Protein AF-0000000076454143 (afdb_homodimer)

Foldseek 3Di:
DVVLVVLVVLCCCLQPVVLVVVQVVQVPDPDHDPVVNVLSVLSVVVVVVCVVCVVVVCVVCVVPDCPSVVSSVLSCCRPVVVNVNSVVCSCVPVVVVCVVCVVVVVVVVVVCVVVVVVVVVVVVVVCVVVVVVVVVVVVVVVVVVVVVVVPPPPPPD/DVVLVVLVVLCCCLQPVVLVVVQVVQVPDPDHDPVVNVLSVLSVVVVVVCVVCVVVVCVVCVVPDCPSVVSSVLSCCRPVVVNVSSVVCCCVPVVVVCVVCVVVVVVVVVVCVVVVVVVVVVVVVVCVVVVVVVVVVVVVVVVVVVVVVVPPPPPPD

Organism: Glycine soja (NCBI:txid3848)

InterPro domains:
  IPR004345 TB2/DP1/HVA22 [PF03134] (19-97)
  IPR004345 TB2/DP1/HVA22 [PTHR12300] (11-141)

pLDDT: mean 75.57, std 12.72, range [29.16, 94.56]

Radius of gyration: 24.48 Å; Cα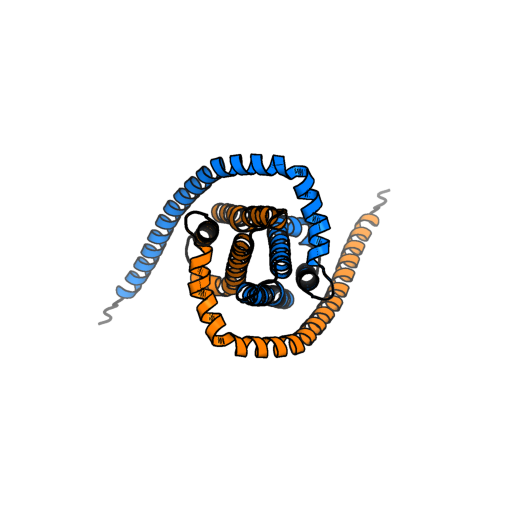 contacts (8 Å, |Δi|>4): 196; chains: 2; bounding box: 74×75×68 Å

Secondary structure (DSSP, 8-state):
-HHHHHHHHHHIIIIIIHHHHHHHHHHH-SS--HHHHHHHHHHHHHHHHHHHHHHHHHHHHTTSTTHHHHHHHHHHHHH-TTTTHHHHHIIIIIHHHHHHHHHHHHHHHHHHHHHHHHHHHHHHHHHHHHHHHHHHHHHHHHHHHHHHHHH------/-HHHHHHHHHHIIIIIIHHHHHHHHHHH-SS--HHHHHHHHHHHHHHHHHHHHHHHHHHHHTTSTTHHHHHHHHHHHHH-TTTTHHHHHIIIIIHHHHHHHHHHHHHHHHHHHHHHHHHHHHHHHHHHHHHHHHHHHHHHHHHHHHHHHHH------

Structure (mmCIF, N/CA/C/O backbone):
data_AF-0000000076454143-model_v1
#
loop_
_entity.id
_entity.type
_entity.pdbx_description
1 polymer 'HVA22-like protein'
#
loop_
_atom_site.group_PDB
_atom_site.id
_atom_site.type_symbol
_atom_site.label_atom_id
_atom_site.label_alt_id
_atom_site.label_comp_id
_atom_site.label_asym_id
_atom_site.label_entity_id
_atom_site.label_seq_id
_atom_site.pdbx_PDB_ins_code
_atom_site.Cartn_x
_atom_site.Cartn_y
_atom_site.Cartn_z
_atom_site.occupancy
_atom_site.B_iso_or_equiv
_atom_site.auth_seq_id
_atom_site.auth_comp_id
_atom_site.auth_asym_id
_atom_site.auth_atom_id
_atom_site.pdbx_PDB_model_num
ATOM 1 N N . MET A 1 1 ? 9.172 22.016 1.113 1 63.59 1 MET A N 1
ATOM 2 C CA . MET A 1 1 ? 7.793 21.906 0.655 1 63.59 1 MET A CA 1
ATOM 3 C C . MET A 1 1 ? 7.73 21.266 -0.729 1 63.59 1 MET A C 1
ATOM 5 O O . MET A 1 1 ? 7.195 20.172 -0.889 1 63.59 1 MET A O 1
ATOM 9 N N . LEU A 1 2 ? 8.492 22.016 -1.624 1 62.44 2 LEU A N 1
ATOM 10 C CA . LEU A 1 2 ? 8.469 21.531 -2.996 1 62.44 2 LEU A CA 1
ATOM 11 C C . LEU A 1 2 ? 9.117 20.141 -3.086 1 62.44 2 LEU A C 1
ATOM 13 O O . LEU A 1 2 ? 8.641 19.281 -3.826 1 62.44 2 LEU A O 1
ATOM 17 N N . GLY A 1 3 ? 10.102 20.062 -2.258 1 70.25 3 GLY A N 1
ATOM 18 C CA . GLY A 1 3 ? 10.812 18.797 -2.246 1 70.25 3 GLY A CA 1
ATOM 19 C C . GLY A 1 3 ? 9.969 17.641 -1.729 1 70.25 3 GLY A C 1
ATOM 20 O O . GLY A 1 3 ? 9.992 16.547 -2.295 1 70.25 3 GLY A O 1
ATOM 21 N N . ASP A 1 4 ? 9.211 18.047 -0.791 1 74.25 4 ASP A N 1
ATOM 22 C CA . ASP A 1 4 ? 8.344 17.031 -0.206 1 74.25 4 ASP A CA 1
ATOM 23 C C . ASP A 1 4 ? 7.242 16.625 -1.181 1 74.25 4 ASP A C 1
ATOM 25 O O . ASP A 1 4 ? 6.883 15.445 -1.261 1 74.25 4 ASP A O 1
ATOM 29 N N . PHE A 1 5 ? 6.797 17.625 -1.845 1 78.75 5 PHE A N 1
ATOM 30 C CA . PHE A 1 5 ? 5.742 17.391 -2.82 1 78.75 5 PHE A CA 1
ATOM 31 C C . PHE A 1 5 ? 6.242 16.5 -3.955 1 78.75 5 PHE A C 1
ATOM 33 O O . PHE A 1 5 ? 5.574 15.539 -4.34 1 78.75 5 PHE A O 1
ATOM 40 N N . ILE A 1 6 ? 7.371 16.828 -4.395 1 79.31 6 ILE A N 1
ATOM 41 C CA . ILE A 1 6 ? 7.953 16.047 -5.484 1 79.31 6 ILE A CA 1
ATOM 42 C C . ILE A 1 6 ? 8.227 14.625 -5.008 1 79.31 6 ILE A C 1
ATOM 44 O O . ILE A 1 6 ? 7.977 13.664 -5.738 1 79.31 6 ILE A O 1
ATOM 48 N N . ASN A 1 7 ? 8.703 14.508 -3.857 1 80.19 7 ASN A N 1
ATOM 49 C CA . ASN A 1 7 ? 8.984 13.195 -3.287 1 80.19 7 ASN A CA 1
ATOM 50 C C . ASN A 1 7 ? 7.715 12.344 -3.182 1 80.19 7 ASN A C 1
ATOM 52 O O . ASN A 1 7 ? 7.727 11.164 -3.52 1 80.19 7 ASN A O 1
ATOM 56 N N . ARG A 1 8 ? 6.711 12.969 -2.826 1 83.56 8 ARG A N 1
ATOM 57 C CA . ARG A 1 8 ? 5.434 12.273 -2.688 1 83.56 8 ARG A CA 1
ATOM 58 C C . ARG A 1 8 ? 4.938 11.766 -4.035 1 83.56 8 ARG A C 1
ATOM 60 O O . ARG A 1 8 ? 4.488 10.625 -4.148 1 83.56 8 ARG A O 1
ATOM 67 N N . ILE A 1 9 ? 5.074 12.547 -4.977 1 83.62 9 ILE A N 1
ATOM 68 C CA . ILE A 1 9 ? 4.625 12.18 -6.312 1 83.62 9 ILE A CA 1
ATOM 69 C C . ILE A 1 9 ? 5.473 11.023 -6.84 1 83.62 9 ILE A C 1
ATOM 71 O O . ILE A 1 9 ? 4.945 10.07 -7.418 1 83.62 9 ILE A O 1
ATOM 75 N N . LEU A 1 10 ? 6.738 11.109 -6.641 1 83.75 10 LEU A N 1
ATOM 76 C CA . LEU A 1 10 ? 7.648 10.07 -7.121 1 83.75 10 LEU A CA 1
ATOM 77 C C . LEU A 1 10 ? 7.371 8.742 -6.426 1 83.75 10 LEU A C 1
ATOM 79 O O . LEU A 1 10 ? 7.426 7.688 -7.059 1 83.75 10 LEU A O 1
ATOM 83 N N . ILE A 1 11 ? 7.078 8.789 -5.199 1 85.44 11 ILE A N 1
ATOM 84 C CA . ILE A 1 11 ? 6.762 7.574 -4.457 1 85.44 11 ILE A CA 1
ATOM 85 C C . ILE A 1 11 ? 5.465 6.969 -4.984 1 85.44 11 ILE A C 1
ATOM 87 O O . ILE A 1 11 ? 5.363 5.75 -5.152 1 85.44 11 ILE A O 1
ATOM 91 N N . LEU A 1 12 ? 4.531 7.805 -5.309 1 87.81 12 LEU A N 1
ATOM 92 C CA . LEU A 1 12 ? 3.258 7.32 -5.836 1 87.81 12 LEU A CA 1
ATOM 93 C C . LEU A 1 12 ? 3.449 6.656 -7.195 1 87.81 12 LEU A C 1
ATOM 95 O O . LEU A 1 12 ? 2.867 5.605 -7.461 1 87.81 12 LEU A O 1
ATOM 99 N N . ILE A 1 13 ? 4.25 7.172 -7.922 1 86.75 13 ILE A N 1
ATOM 100 C CA . ILE A 1 13 ? 4.453 6.68 -9.281 1 86.75 13 ILE A CA 1
ATOM 101 C C . ILE A 1 13 ? 5.344 5.438 -9.25 1 86.75 13 ILE A C 1
ATOM 103 O O . ILE A 1 13 ? 4.98 4.395 -9.797 1 86.75 13 ILE A O 1
ATOM 107 N N . LEU A 1 14 ? 6.461 5.539 -8.578 1 86.62 14 LEU A N 1
ATOM 108 C CA . LEU A 1 14 ? 7.469 4.484 -8.656 1 86.62 14 LEU A CA 1
ATOM 109 C C . LEU A 1 14 ? 7.207 3.408 -7.609 1 86.62 14 LEU A C 1
ATOM 111 O O . LEU A 1 14 ? 7.637 2.264 -7.77 1 86.62 14 LEU A O 1
ATOM 115 N N . GLY A 1 15 ? 6.562 3.781 -6.559 1 88.62 15 GLY A N 1
ATOM 116 C CA . GLY A 1 15 ? 6.32 2.83 -5.488 1 88.62 15 GLY A CA 1
ATOM 117 C C . GLY A 1 15 ? 4.984 2.117 -5.609 1 88.62 15 GLY A C 1
ATOM 118 O O . GLY A 1 15 ? 4.816 1.01 -5.098 1 88.62 15 GLY A O 1
ATOM 119 N N . TYR A 1 16 ? 4.047 2.75 -6.34 1 91.81 16 TYR A N 1
ATOM 120 C CA . TYR A 1 16 ? 2.703 2.18 -6.359 1 91.81 16 TYR A CA 1
ATOM 121 C C . TYR A 1 16 ? 2.201 2.01 -7.785 1 91.81 16 TYR A C 1
ATOM 123 O O . TYR A 1 16 ? 1.889 0.896 -8.211 1 91.81 16 TYR A O 1
ATOM 131 N N . ALA A 1 17 ? 2.232 3.066 -8.516 1 88.25 17 ALA A N 1
ATOM 132 C CA . ALA A 1 17 ? 1.644 3.027 -9.852 1 88.25 17 ALA A CA 1
ATOM 133 C C . ALA A 1 17 ? 2.43 2.094 -10.773 1 88.25 17 ALA A C 1
ATOM 135 O O . ALA A 1 17 ? 1.852 1.213 -11.414 1 88.25 17 ALA A O 1
ATOM 136 N N . TYR A 1 18 ? 3.701 2.271 -10.836 1 87.75 18 TYR A N 1
ATOM 137 C CA . TYR A 1 18 ? 4.531 1.466 -11.719 1 87.75 18 TYR A CA 1
ATOM 138 C C . TYR A 1 18 ? 4.512 -0 -11.305 1 87.75 18 TYR A C 1
ATOM 140 O O . TYR A 1 18 ? 4.219 -0.879 -12.125 1 87.75 18 TYR A O 1
ATOM 148 N N . PRO A 1 19 ? 4.852 -0.254 -10.07 1 90 19 PRO A N 1
ATOM 149 C CA . PRO A 1 19 ? 4.758 -1.652 -9.641 1 90 19 PRO A CA 1
ATOM 150 C C . PRO A 1 19 ? 3.354 -2.229 -9.812 1 90 19 PRO A C 1
ATOM 152 O O . PRO A 1 19 ? 3.203 -3.406 -10.148 1 90 19 PRO A O 1
ATOM 155 N N . GLY A 1 20 ? 2.322 -1.443 -9.555 1 91.31 20 GLY A N 1
ATOM 156 C CA . GLY A 1 20 ? 0.955 -1.895 -9.75 1 91.31 20 GLY A CA 1
ATOM 157 C C . GLY A 1 20 ? 0.652 -2.266 -11.195 1 91.31 20 GLY A C 1
ATOM 158 O O . GLY A 1 20 ? -0.002 -3.277 -11.453 1 91.31 20 GLY A O 1
ATOM 159 N N . PHE A 1 21 ? 1.13 -1.51 -12.055 1 88.25 21 PHE A N 1
ATOM 160 C CA . PHE A 1 21 ? 0.913 -1.756 -13.477 1 88.25 21 PHE A CA 1
ATOM 161 C C . PHE A 1 21 ? 1.652 -3.01 -13.93 1 88.25 21 PHE A C 1
ATOM 163 O O . PHE A 1 21 ? 1.108 -3.822 -14.68 1 88.25 21 PHE A O 1
ATOM 170 N N . GLU A 1 22 ? 2.908 -3.146 -13.562 1 87.75 22 GLU A N 1
ATOM 171 C CA . GLU A 1 22 ? 3.676 -4.344 -13.898 1 87.75 22 GLU A CA 1
ATOM 172 C C . GLU A 1 22 ? 3.045 -5.594 -13.289 1 87.75 22 GLU A C 1
ATOM 174 O O . GLU A 1 22 ? 3.047 -6.66 -13.906 1 87.75 22 GLU A O 1
ATOM 179 N N . CYS A 1 23 ? 2.598 -5.465 -12.094 1 90.5 23 CYS A N 1
ATOM 180 C CA . CYS A 1 23 ? 1.884 -6.559 -11.445 1 90.5 23 CYS A CA 1
ATOM 181 C C . CYS A 1 23 ? 0.63 -6.934 -12.227 1 90.5 23 CYS A C 1
ATOM 183 O O . CYS A 1 23 ? 0.326 -8.117 -12.391 1 90.5 23 CYS A O 1
ATOM 185 N N . TYR A 1 24 ? -0.084 -5.945 -12.703 1 91.12 24 TYR A N 1
ATOM 186 C CA . TYR A 1 24 ? -1.278 -6.168 -13.508 1 91.12 24 TYR A CA 1
ATOM 187 C C . TYR A 1 24 ? -0.942 -6.945 -14.773 1 91.12 24 TYR A C 1
ATOM 189 O O . TYR A 1 24 ? -1.65 -7.887 -15.141 1 91.12 24 TYR A O 1
ATOM 197 N N . LYS A 1 25 ? 0.072 -6.555 -15.414 1 88.69 25 LYS A N 1
ATOM 198 C CA . LYS A 1 25 ? 0.502 -7.238 -16.641 1 88.69 25 LYS A CA 1
ATOM 199 C C . LYS A 1 25 ? 0.83 -8.703 -16.359 1 88.69 25 LYS A C 1
ATOM 201 O O . LYS A 1 25 ? 0.549 -9.57 -17.188 1 88.69 25 LYS A O 1
ATOM 206 N N . THR A 1 26 ? 1.451 -8.961 -15.258 1 89.56 26 THR A N 1
ATOM 207 C CA . THR A 1 26 ? 1.825 -10.32 -14.883 1 89.56 26 THR A CA 1
ATOM 208 C C . THR A 1 26 ? 0.585 -11.172 -14.617 1 89.56 26 THR A C 1
ATOM 210 O O . THR A 1 26 ? 0.512 -12.328 -15.047 1 89.56 26 THR A O 1
ATOM 213 N N . VAL A 1 27 ? -0.395 -10.602 -13.961 1 91.31 27 VAL A N 1
ATOM 214 C CA . VAL A 1 27 ? -1.602 -11.32 -13.578 1 91.31 27 VAL A CA 1
ATOM 215 C C . VAL A 1 27 ? -2.432 -11.641 -14.82 1 91.31 27 VAL A C 1
ATOM 217 O O . VAL A 1 27 ? -3.111 -12.672 -14.875 1 91.31 27 VAL A O 1
ATOM 220 N N . GLU A 1 28 ? -2.35 -10.82 -15.828 1 88.81 28 GLU A N 1
ATOM 221 C CA . GLU A 1 28 ? -3.197 -10.953 -17.016 1 88.81 28 GLU A CA 1
ATOM 222 C C . GLU A 1 28 ? -2.539 -11.844 -18.062 1 88.81 28 GLU A C 1
ATOM 224 O O . GLU A 1 28 ? -3.174 -12.219 -19.047 1 88.81 28 GLU A O 1
ATOM 229 N N . LYS A 1 29 ? -1.32 -12.148 -17.797 1 84.94 29 LYS A N 1
ATOM 230 C CA . LYS A 1 29 ? -0.652 -13.047 -18.734 1 84.94 29 LYS A CA 1
ATOM 231 C C . LYS A 1 29 ? -1.361 -14.398 -18.797 1 84.94 29 LYS A C 1
ATOM 233 O O . LYS A 1 29 ? -1.823 -14.914 -17.766 1 84.94 29 LYS A O 1
ATOM 238 N N . ASN A 1 30 ? -1.493 -14.945 -19.984 1 83 30 ASN A N 1
ATOM 239 C CA . ASN A 1 30 ? -2.113 -16.25 -20.172 1 83 30 ASN A CA 1
ATOM 240 C C . ASN A 1 30 ? -1.307 -17.359 -19.5 1 83 30 ASN A C 1
ATOM 242 O O . ASN A 1 30 ? -1.87 -18.219 -18.812 1 83 30 ASN A O 1
ATOM 246 N N . ARG A 1 31 ? -0.015 -17.375 -19.672 1 86.5 31 ARG A N 1
ATOM 247 C CA . ARG A 1 31 ? 0.891 -18.328 -19.016 1 86.5 31 ARG A CA 1
ATOM 248 C C . ARG A 1 31 ? 1.767 -17.625 -17.984 1 86.5 31 ARG A C 1
ATOM 250 O O . ARG A 1 31 ? 2.869 -17.172 -18.297 1 86.5 31 ARG A O 1
ATOM 257 N N . VAL A 1 32 ? 1.158 -17.578 -16.812 1 82.25 32 VAL A N 1
ATOM 258 C CA . VAL A 1 32 ? 1.87 -16.844 -15.773 1 82.25 32 VAL A CA 1
ATOM 259 C C . VAL A 1 32 ? 2.885 -17.766 -15.086 1 82.25 32 VAL A C 1
ATOM 261 O O . VAL A 1 32 ? 2.604 -18.938 -14.844 1 82.25 32 VAL A O 1
ATOM 264 N N . ASP A 1 33 ? 4.043 -17.125 -14.93 1 88.69 33 ASP A N 1
ATOM 265 C CA . ASP A 1 33 ? 5.078 -17.797 -14.148 1 88.69 33 ASP A CA 1
ATOM 266 C C . ASP A 1 33 ? 4.852 -17.594 -12.656 1 88.69 33 ASP A C 1
ATOM 268 O O . ASP A 1 33 ? 4.734 -16.453 -12.188 1 88.69 33 ASP A O 1
ATOM 272 N N . ILE A 1 34 ? 4.773 -18.625 -11.984 1 89.62 34 ILE A N 1
ATOM 273 C CA . ILE A 1 34 ? 4.523 -18.609 -10.547 1 89.62 34 ILE A CA 1
ATOM 274 C C . ILE A 1 34 ? 5.578 -17.766 -9.844 1 89.62 34 ILE A C 1
ATOM 276 O O . ILE A 1 34 ? 5.281 -17.062 -8.875 1 89.62 34 ILE A O 1
ATOM 280 N N . GLU A 1 35 ? 6.738 -17.734 -10.383 1 89 35 GLU A N 1
ATOM 281 C CA . GLU A 1 35 ? 7.84 -17 -9.773 1 89 35 GLU A CA 1
ATOM 282 C C . GLU A 1 35 ? 7.625 -15.5 -9.875 1 89 35 GLU A C 1
ATOM 284 O O . GLU A 1 35 ? 7.969 -14.75 -8.953 1 89 35 GLU A O 1
ATOM 289 N N . GLU A 1 36 ? 7.059 -15.07 -10.945 1 90.44 36 GLU A N 1
ATOM 290 C CA . GLU A 1 36 ? 6.766 -13.656 -11.133 1 90.44 36 GLU A CA 1
ATOM 291 C C . GLU A 1 36 ? 5.672 -13.188 -10.18 1 90.44 36 GLU A C 1
ATOM 293 O O . GLU A 1 36 ? 5.754 -12.094 -9.617 1 90.44 36 GLU A O 1
ATOM 298 N N . LEU A 1 37 ? 4.723 -14.062 -10.055 1 92.69 37 LEU A N 1
ATOM 299 C CA . LEU A 1 37 ? 3.641 -13.742 -9.133 1 92.69 37 LEU A CA 1
ATOM 300 C C . LEU A 1 37 ? 4.148 -13.664 -7.695 1 92.69 37 LEU A C 1
ATOM 302 O O . LEU A 1 37 ? 3.766 -12.766 -6.941 1 92.69 37 LEU A O 1
ATOM 306 N N . ARG A 1 38 ? 5.02 -14.57 -7.402 1 90.94 38 ARG A N 1
ATOM 307 C CA . ARG A 1 38 ? 5.605 -14.602 -6.062 1 90.94 38 ARG A CA 1
ATOM 308 C C . ARG A 1 38 ? 6.414 -13.336 -5.793 1 90.94 38 ARG A C 1
ATOM 310 O O . ARG A 1 38 ? 6.395 -12.812 -4.68 1 90.94 38 ARG A O 1
ATOM 317 N N . PHE A 1 39 ? 7.07 -12.945 -6.738 1 91.75 39 PHE A N 1
ATOM 318 C CA . PHE A 1 39 ? 7.879 -11.742 -6.625 1 91.75 39 PHE A CA 1
ATOM 319 C C . PHE A 1 39 ? 7.016 -10.539 -6.258 1 91.75 39 PHE A C 1
ATOM 321 O O . PHE A 1 39 ? 7.34 -9.797 -5.332 1 91.75 39 PHE A O 1
ATOM 328 N N . TRP A 1 40 ? 5.949 -10.352 -7.004 1 93.06 40 TRP A N 1
ATOM 329 C CA . TRP A 1 40 ? 5.086 -9.195 -6.773 1 93.06 40 TRP A CA 1
ATOM 330 C C . TRP A 1 40 ? 4.398 -9.289 -5.414 1 93.06 40 TRP A C 1
ATOM 332 O O . TRP A 1 40 ? 4.227 -8.281 -4.73 1 93.06 40 TRP A O 1
ATOM 342 N N . CYS A 1 41 ? 4.027 -10.492 -5.059 1 94.19 41 CYS A N 1
ATOM 343 C CA . CYS A 1 41 ? 3.455 -10.672 -3.729 1 94.19 41 CYS A CA 1
ATOM 344 C C . CYS A 1 41 ? 4.449 -10.273 -2.645 1 94.19 41 CYS A C 1
ATOM 346 O O . CYS A 1 41 ? 4.086 -9.578 -1.693 1 94.19 41 CYS A O 1
ATOM 348 N N . LYS A 1 42 ? 5.668 -10.719 -2.781 1 92.75 42 LYS A N 1
ATOM 349 C CA . LYS A 1 42 ? 6.703 -10.375 -1.812 1 92.75 42 LYS A CA 1
ATOM 350 C C . LYS A 1 42 ? 6.914 -8.859 -1.752 1 92.75 42 LYS A C 1
ATOM 352 O O . LYS A 1 42 ? 7.082 -8.297 -0.67 1 92.75 42 LYS A O 1
ATOM 357 N N . TYR A 1 43 ? 6.961 -8.281 -2.912 1 94.31 43 TYR A N 1
ATOM 358 C CA . TYR A 1 43 ? 7.102 -6.836 -2.99 1 94.31 43 TYR A CA 1
ATOM 359 C C . TYR A 1 43 ? 6.016 -6.137 -2.178 1 94.31 43 TYR A C 1
ATOM 361 O O . TYR A 1 43 ? 6.309 -5.266 -1.356 1 94.31 43 TYR A O 1
ATOM 369 N N . TRP A 1 44 ? 4.789 -6.523 -2.42 1 94.38 44 TRP A N 1
ATOM 370 C CA . TRP A 1 44 ? 3.648 -5.859 -1.791 1 94.38 44 TRP A CA 1
ATOM 371 C C . TRP A 1 44 ? 3.615 -6.141 -0.292 1 94.38 44 TRP A C 1
ATOM 373 O O . TRP A 1 44 ? 3.191 -5.293 0.495 1 94.38 44 TRP A O 1
ATOM 383 N N . ILE A 1 45 ? 4.062 -7.305 0.109 1 93.75 45 ILE A N 1
ATOM 384 C CA . ILE A 1 45 ? 4.152 -7.621 1.53 1 93.75 45 ILE A CA 1
ATOM 385 C C . ILE A 1 45 ? 5.129 -6.664 2.211 1 93.75 45 ILE A C 1
ATOM 387 O O . ILE A 1 45 ? 4.852 -6.152 3.297 1 93.75 45 ILE A O 1
ATOM 391 N N . ILE A 1 46 ? 6.238 -6.477 1.587 1 92.25 46 ILE A N 1
ATOM 392 C CA . ILE A 1 46 ? 7.258 -5.578 2.121 1 92.25 46 ILE A CA 1
ATOM 393 C C . ILE A 1 46 ? 6.699 -4.16 2.209 1 92.25 46 ILE A C 1
ATOM 395 O O . ILE A 1 46 ? 6.871 -3.482 3.225 1 92.25 46 ILE A O 1
ATOM 399 N N . VAL A 1 47 ? 6.043 -3.717 1.15 1 92.69 47 VAL A N 1
ATOM 400 C CA . VAL A 1 47 ? 5.445 -2.387 1.114 1 92.69 47 VAL A CA 1
ATOM 401 C C . VAL A 1 47 ? 4.41 -2.254 2.232 1 92.69 47 VAL A C 1
ATOM 403 O O . VAL A 1 47 ? 4.344 -1.223 2.904 1 92.69 47 VAL A O 1
ATOM 406 N N . ALA A 1 48 ? 3.588 -3.275 2.418 1 92.06 48 ALA A N 1
ATOM 407 C CA . ALA A 1 48 ? 2.59 -3.285 3.484 1 92.06 48 ALA A CA 1
ATOM 408 C C . ALA A 1 48 ? 3.25 -3.168 4.855 1 92.06 48 ALA A C 1
ATOM 410 O O . ALA A 1 48 ? 2.789 -2.406 5.707 1 92.06 48 ALA A O 1
ATOM 411 N N . LEU A 1 49 ? 4.285 -3.932 5.074 1 89.31 49 LEU A N 1
ATOM 412 C CA . LEU A 1 49 ? 5.016 -3.895 6.336 1 89.31 49 LEU A CA 1
ATOM 413 C C . LEU A 1 49 ? 5.578 -2.502 6.598 1 89.31 49 LEU A C 1
ATOM 415 O O . LEU A 1 49 ? 5.473 -1.982 7.711 1 89.31 49 LEU A O 1
ATOM 419 N N . PHE A 1 50 ? 6.141 -1.941 5.598 1 87.56 50 PHE A N 1
ATOM 420 C CA . PHE A 1 50 ? 6.699 -0.599 5.719 1 87.56 50 PHE A CA 1
ATOM 421 C C . PHE A 1 50 ? 5.605 0.414 6.031 1 87.56 50 PHE A C 1
ATOM 423 O O . PHE A 1 50 ? 5.816 1.345 6.812 1 87.56 50 PHE A O 1
ATOM 430 N N . THR A 1 51 ? 4.484 0.25 5.391 1 87.56 51 THR A N 1
ATOM 431 C CA . THR A 1 51 ? 3.357 1.148 5.629 1 87.56 51 THR A CA 1
ATOM 432 C C . THR A 1 51 ? 2.889 1.056 7.078 1 87.56 51 THR A C 1
ATOM 434 O O . THR A 1 51 ? 2.605 2.074 7.707 1 87.56 51 THR A O 1
ATOM 437 N N . VAL A 1 52 ? 2.924 -0.073 7.621 1 85.12 52 VAL A N 1
ATOM 438 C CA . VAL A 1 52 ? 2.492 -0.303 8.992 1 85.12 52 VAL A CA 1
ATOM 439 C C . VAL A 1 52 ? 3.527 0.262 9.969 1 85.12 52 VAL A C 1
ATOM 441 O O . VAL A 1 52 ? 3.174 0.89 10.969 1 85.12 52 VAL A O 1
ATOM 444 N N . LEU A 1 53 ? 4.73 0.123 9.633 1 83.75 53 LEU A N 1
ATOM 445 C CA . LEU A 1 53 ? 5.82 0.559 10.492 1 83.75 53 LEU A CA 1
ATOM 446 C C . LEU A 1 53 ? 6.023 2.068 10.398 1 83.75 53 LEU A C 1
ATOM 448 O O . LEU A 1 53 ? 6.617 2.678 11.289 1 83.75 53 LEU A O 1
ATOM 452 N N . GLU A 1 54 ? 5.617 2.605 9.25 1 76.38 54 GLU A N 1
ATOM 453 C CA . GLU A 1 54 ? 5.844 4.02 8.969 1 76.38 54 GLU A CA 1
ATOM 454 C C . GLU A 1 54 ? 5.414 4.891 10.148 1 76.38 54 GLU A C 1
ATOM 456 O O . GLU A 1 54 ? 6.102 5.852 10.5 1 76.38 54 GLU A O 1
ATOM 461 N N . LYS A 1 55 ? 4.293 4.656 10.805 1 68.81 55 LYS A N 1
ATOM 462 C CA . LYS A 1 55 ? 3.949 5.484 11.961 1 68.81 55 LYS A CA 1
ATOM 463 C C . LYS A 1 55 ? 5.023 5.402 13.039 1 68.81 55 LYS A C 1
ATOM 465 O O . LYS A 1 55 ? 5.32 6.398 13.703 1 68.81 55 LYS A O 1
ATOM 470 N N . PHE A 1 56 ? 5.645 4.297 13.117 1 70.12 56 PHE A N 1
ATOM 471 C CA . PHE A 1 56 ? 6.695 4.102 14.109 1 70.12 56 PHE A CA 1
ATOM 472 C C . PHE A 1 56 ? 8.016 4.68 13.617 1 70.12 56 PHE A C 1
ATOM 474 O O . PHE A 1 56 ? 8.75 5.316 14.383 1 70.12 56 PHE A O 1
ATOM 481 N N . ALA A 1 57 ? 8.203 4.375 12.344 1 67.62 57 ALA A N 1
ATOM 482 C CA . ALA A 1 57 ? 9.453 4.844 11.742 1 67.62 57 ALA A CA 1
ATOM 483 C C . ALA A 1 57 ? 9.508 6.367 11.703 1 67.62 57 ALA A C 1
ATOM 485 O O . ALA A 1 57 ? 10.578 6.961 11.828 1 67.62 57 ALA A O 1
ATOM 486 N N . ASP A 1 58 ? 8.281 6.906 11.523 1 68.69 58 ASP A N 1
ATOM 487 C CA . ASP A 1 58 ? 8.234 8.359 11.484 1 68.69 58 ASP A CA 1
ATOM 488 C C . ASP A 1 58 ? 8.758 8.961 12.789 1 68.69 58 ASP A C 1
ATOM 490 O O . ASP A 1 58 ? 9.344 10.047 12.789 1 68.69 58 ASP A O 1
ATOM 494 N N . ILE A 1 59 ? 8.445 8.273 13.82 1 66.56 59 ILE A N 1
ATOM 495 C CA . ILE A 1 59 ? 8.93 8.727 15.117 1 66.56 59 ILE A CA 1
ATOM 496 C C . ILE A 1 59 ? 10.461 8.672 15.141 1 66.56 59 ILE A C 1
ATOM 498 O O . ILE A 1 59 ? 11.109 9.578 15.672 1 66.56 59 ILE A O 1
ATOM 502 N N . PHE A 1 60 ? 10.992 7.598 14.562 1 66.81 60 PHE A N 1
ATOM 503 C CA . PHE A 1 60 ? 12.422 7.355 14.648 1 66.81 60 PHE A CA 1
ATOM 504 C C . PHE A 1 60 ? 13.164 8.102 13.547 1 66.81 60 PHE A C 1
ATOM 506 O O . PHE A 1 60 ? 14.25 8.641 13.773 1 66.81 60 PHE A O 1
ATOM 513 N N . VAL A 1 61 ? 12.602 8.109 12.414 1 63.97 61 VAL A N 1
ATOM 514 C CA . VAL A 1 61 ? 13.32 8.641 11.258 1 63.97 61 VAL A CA 1
ATOM 515 C C . VAL A 1 61 ? 12.664 9.938 10.789 1 63.97 61 VAL A C 1
ATOM 517 O O . VAL A 1 61 ? 13.117 10.562 9.836 1 63.97 61 VAL A O 1
ATOM 520 N N . GLY A 1 62 ? 11.531 10.297 11.414 1 64.62 62 GLY A N 1
ATOM 521 C CA . GLY A 1 62 ? 10.789 11.477 11 1 64.62 62 GLY A CA 1
ATOM 522 C C . GLY A 1 62 ? 11.602 12.75 11.094 1 64.62 62 GLY A C 1
ATOM 523 O O . GLY A 1 62 ? 11.344 13.719 10.367 1 64.62 62 GLY A O 1
ATOM 524 N N . TRP A 1 63 ? 12.578 12.695 11.922 1 65.69 63 TRP A N 1
ATOM 525 C CA . TRP A 1 63 ? 13.383 13.898 12.094 1 65.69 63 TRP A CA 1
ATOM 526 C C . TRP A 1 63 ? 14.508 13.953 11.062 1 65.69 63 TRP A C 1
ATOM 528 O O . TRP A 1 63 ? 15.156 14.992 10.898 1 65.69 63 TRP A O 1
ATOM 538 N N . LEU A 1 64 ? 14.859 12.953 10.383 1 64.62 64 LEU A N 1
ATOM 539 C CA . LEU A 1 64 ? 15.945 12.898 9.406 1 64.62 64 LEU A CA 1
ATOM 540 C C . LEU A 1 64 ? 15.586 13.703 8.156 1 64.62 64 LEU A C 1
ATOM 542 O O . LEU A 1 64 ? 14.508 13.523 7.586 1 64.62 64 LEU A O 1
ATOM 546 N N . PRO A 1 65 ? 16.484 14.711 7.922 1 61.97 65 PRO A N 1
ATOM 547 C CA . PRO A 1 65 ? 16.359 15.398 6.637 1 61.97 65 PRO A CA 1
ATOM 548 C C . PRO A 1 65 ? 16.453 14.445 5.445 1 61.97 65 PRO A C 1
ATOM 550 O O . PRO A 1 65 ? 17.109 13.398 5.543 1 61.97 65 PRO A O 1
ATOM 553 N N . MET A 1 66 ? 15.43 14.133 4.75 1 73 66 MET A N 1
ATOM 554 C CA . MET A 1 66 ? 15.461 13.32 3.535 1 73 66 MET A CA 1
ATOM 555 C C . MET A 1 66 ? 14.688 12.023 3.729 1 73 66 MET A C 1
ATOM 557 O O . MET A 1 66 ? 14.953 11.031 3.049 1 73 66 MET A O 1
ATOM 561 N N . TYR A 1 67 ? 14.016 11.977 4.742 1 75.81 67 TYR A N 1
ATOM 562 C CA . TYR A 1 67 ? 13.227 10.781 5.023 1 75.81 67 TYR A CA 1
ATOM 563 C C . TYR A 1 67 ? 12.438 10.344 3.797 1 75.81 67 TYR A C 1
ATOM 565 O O . TYR A 1 67 ? 12.43 9.164 3.449 1 75.81 67 TYR A O 1
ATOM 573 N N . GLY A 1 68 ? 11.891 11.344 3.129 1 75.12 68 GLY A N 1
ATOM 574 C CA . GLY A 1 68 ? 11.117 11.047 1.931 1 75.12 68 GLY A CA 1
ATOM 575 C C . GLY A 1 68 ? 11.961 10.461 0.812 1 75.12 68 GLY A C 1
ATOM 576 O O . GLY A 1 68 ? 11.523 9.531 0.123 1 75.12 68 GLY A O 1
ATOM 577 N N . GLU A 1 69 ? 13.141 10.891 0.765 1 77.81 69 GLU A N 1
ATOM 578 C CA . GLU A 1 69 ? 14.031 10.406 -0.282 1 77.81 69 GLU A CA 1
ATOM 579 C C . GLU A 1 69 ? 14.477 8.969 -0.005 1 77.81 69 GLU A C 1
ATOM 581 O O . GLU A 1 69 ? 14.617 8.172 -0.931 1 77.81 69 GLU A O 1
ATOM 586 N N . MET A 1 70 ? 14.711 8.75 1.249 1 81.94 70 MET A N 1
ATOM 587 C CA . MET A 1 70 ? 15.125 7.402 1.609 1 81.94 70 MET A CA 1
ATOM 588 C C . MET A 1 70 ? 14.031 6.391 1.293 1 81.94 70 MET A C 1
ATOM 590 O O . MET A 1 70 ? 14.312 5.297 0.797 1 81.94 70 MET A O 1
ATOM 594 N N . LYS A 1 71 ? 12.781 6.781 1.498 1 82.75 71 LYS A N 1
ATOM 595 C CA . LYS A 1 71 ? 11.656 5.91 1.165 1 82.75 71 LYS A CA 1
ATOM 596 C C . LYS A 1 71 ? 11.602 5.633 -0.334 1 82.75 71 LYS A C 1
ATOM 598 O O . LYS A 1 71 ? 11.359 4.496 -0.751 1 82.75 71 LYS A O 1
ATOM 603 N N . LEU A 1 72 ? 11.859 6.633 -1.044 1 84 72 LEU A N 1
ATOM 604 C CA . LEU A 1 72 ? 11.844 6.496 -2.496 1 84 72 LEU A CA 1
ATOM 605 C C . LEU A 1 72 ? 12.922 5.527 -2.965 1 84 72 LEU A C 1
ATOM 607 O O . LEU A 1 72 ? 12.664 4.668 -3.812 1 84 72 LEU A O 1
ATOM 611 N N . VAL A 1 73 ? 14.07 5.637 -2.43 1 82.94 73 VAL A N 1
ATOM 612 C CA . VAL A 1 73 ? 15.188 4.762 -2.785 1 82.94 73 VAL A CA 1
ATOM 613 C C . VAL A 1 73 ? 14.844 3.316 -2.42 1 82.94 73 VAL A C 1
ATOM 615 O O . VAL A 1 73 ? 15.164 2.389 -3.168 1 82.94 73 VAL A O 1
ATOM 618 N N . LEU A 1 74 ? 14.234 3.17 -1.337 1 84.44 74 LEU A N 1
ATOM 619 C CA . LEU A 1 74 ? 13.836 1.835 -0.901 1 84.44 74 LEU A CA 1
ATOM 620 C C . LEU A 1 74 ? 12.859 1.205 -1.89 1 84.44 74 LEU A C 1
ATOM 622 O O . LEU A 1 74 ? 13.031 0.052 -2.289 1 84.44 74 LEU A O 1
ATOM 626 N N . PHE A 1 75 ? 11.906 1.943 -2.371 1 87.25 75 PHE A N 1
ATOM 627 C CA . PHE A 1 75 ? 10.898 1.436 -3.293 1 87.25 75 PHE A CA 1
ATOM 628 C C . PHE A 1 75 ? 11.531 1.039 -4.621 1 87.25 75 PHE A C 1
ATOM 630 O O . PHE A 1 75 ? 11.227 -0.024 -5.168 1 87.25 75 PHE A O 1
ATOM 637 N N . VAL A 1 76 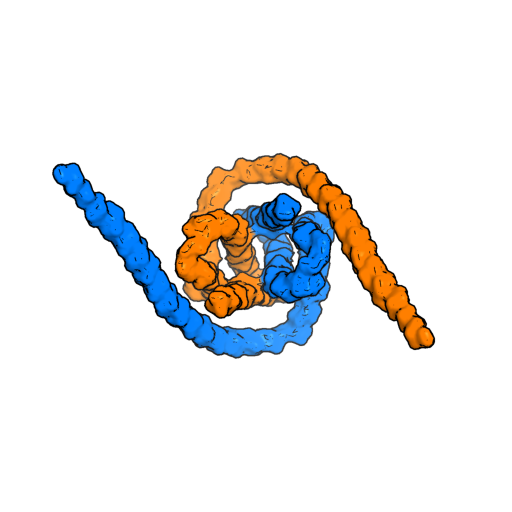? 12.461 1.825 -5.109 1 82.44 76 VAL A N 1
ATOM 638 C CA . VAL A 1 76 ? 13.117 1.534 -6.375 1 82.44 76 VAL A CA 1
ATOM 639 C C . VAL A 1 76 ? 14.023 0.313 -6.219 1 82.44 76 VAL A C 1
ATOM 641 O O . VAL A 1 76 ? 14.07 -0.549 -7.098 1 82.44 76 VAL A O 1
ATOM 644 N N . TYR A 1 77 ? 14.727 0.269 -5.055 1 84.5 77 TYR A N 1
ATOM 645 C CA . TYR A 1 77 ? 15.602 -0.853 -4.75 1 84.5 77 TYR A CA 1
ATOM 646 C C . TYR A 1 77 ? 14.836 -2.17 -4.77 1 84.5 77 TYR A C 1
ATOM 648 O O . TYR A 1 77 ? 15.375 -3.205 -5.168 1 84.5 77 TYR A O 1
ATOM 656 N N . LEU A 1 78 ? 13.633 -2.18 -4.484 1 88.19 78 LEU A N 1
ATOM 657 C CA . LEU A 1 78 ? 12.828 -3.389 -4.344 1 88.19 78 LEU A CA 1
ATOM 658 C C . LEU A 1 78 ? 12.43 -3.939 -5.711 1 88.19 78 LEU A C 1
ATOM 660 O O . LEU A 1 78 ? 12.531 -5.145 -5.953 1 88.19 78 LEU A O 1
ATOM 664 N N . TRP A 1 79 ? 11.93 -3.123 -6.66 1 81.38 79 TRP A N 1
ATOM 665 C CA . TRP A 1 79 ? 11.422 -3.713 -7.895 1 81.38 79 TRP A CA 1
ATOM 666 C C . TRP A 1 79 ? 12.438 -3.555 -9.031 1 81.38 79 TRP A C 1
ATOM 668 O O . TRP A 1 79 ? 12.258 -4.125 -10.109 1 81.38 79 TRP A O 1
ATOM 678 N N . TYR A 1 80 ? 13.492 -2.904 -8.75 1 75.81 80 TYR A N 1
ATOM 679 C CA . TYR A 1 80 ? 14.516 -2.824 -9.781 1 75.81 80 TYR A CA 1
ATOM 680 C C . TYR A 1 80 ? 15.07 -4.207 -10.109 1 75.81 80 TYR A C 1
ATOM 682 O O . TYR A 1 80 ? 15.531 -4.922 -9.219 1 75.81 80 TYR A O 1
ATOM 690 N N . PRO A 1 81 ? 14.828 -4.625 -11.352 1 73.19 81 PRO A N 1
ATOM 691 C CA . PRO A 1 81 ? 15.117 -6.004 -11.758 1 73.19 81 PRO A CA 1
ATOM 692 C C . PRO A 1 81 ? 16.578 -6.398 -11.516 1 73.19 81 PRO A C 1
ATOM 694 O O . PRO A 1 81 ? 16.859 -7.57 -11.258 1 73.19 81 PRO A O 1
ATOM 697 N N . LYS A 1 82 ? 17.453 -5.531 -11.492 1 73.06 82 LYS A N 1
ATOM 698 C CA . LYS A 1 82 ? 18.859 -5.898 -11.398 1 73.06 82 LYS A CA 1
ATOM 699 C C . LYS A 1 82 ? 19.281 -6.082 -9.945 1 73.06 82 LYS A C 1
ATOM 701 O O . LYS A 1 82 ? 20.266 -6.762 -9.656 1 73.06 82 LYS A O 1
ATOM 706 N N . THR A 1 83 ? 18.562 -5.652 -8.992 1 73.12 83 THR A N 1
ATOM 707 C CA . THR A 1 83 ? 19.047 -5.629 -7.609 1 73.12 83 THR A CA 1
ATOM 708 C C . THR A 1 83 ? 18.391 -6.738 -6.793 1 73.12 83 THR A C 1
ATOM 710 O O . THR A 1 83 ? 18.859 -7.078 -5.703 1 73.12 83 THR A O 1
ATOM 713 N N . LYS A 1 84 ? 17.453 -7.414 -7.336 1 75.75 84 LYS A N 1
ATOM 714 C CA . LYS A 1 84 ? 16.734 -8.453 -6.598 1 75.75 84 LYS A CA 1
ATOM 715 C C . LYS A 1 84 ? 16.359 -7.98 -5.199 1 75.75 84 LYS A C 1
ATOM 717 O O . LYS A 1 84 ? 16.469 -8.734 -4.23 1 75.75 84 LYS A O 1
ATOM 722 N N . GLY A 1 85 ? 16.203 -6.855 -4.926 1 84.94 85 GLY A N 1
ATOM 723 C CA . GLY A 1 85 ? 15.992 -6.258 -3.617 1 84.94 85 GLY A CA 1
ATOM 724 C C . GLY A 1 85 ? 14.82 -6.863 -2.871 1 84.94 85 GLY A C 1
ATOM 725 O O . GLY A 1 85 ? 14.914 -7.141 -1.674 1 84.94 85 GLY A O 1
ATOM 726 N N . THR A 1 86 ? 13.812 -7.152 -3.572 1 88.75 86 THR A N 1
ATOM 727 C CA . THR A 1 86 ? 12.609 -7.695 -2.955 1 88.75 86 THR A CA 1
ATOM 728 C C . THR A 1 86 ? 12.898 -9.039 -2.299 1 88.75 86 THR A C 1
ATOM 730 O O . THR A 1 86 ? 12.508 -9.273 -1.151 1 88.75 86 THR A O 1
ATOM 733 N N . GLY A 1 87 ? 13.617 -9.891 -3.012 1 87.12 87 GLY A N 1
ATOM 734 C CA . GLY A 1 87 ? 13.961 -11.195 -2.457 1 87.12 87 GLY A CA 1
ATOM 735 C C . GLY A 1 87 ? 14.797 -11.102 -1.196 1 87.12 87 GLY A C 1
ATOM 736 O O . GLY A 1 87 ? 14.531 -11.797 -0.215 1 87.12 87 GLY A O 1
ATOM 737 N N . TYR A 1 88 ? 15.773 -10.297 -1.186 1 86.06 88 TYR A N 1
ATOM 738 C CA . TYR A 1 88 ? 16.688 -10.148 -0.058 1 86.06 88 TYR A CA 1
ATOM 739 C C . TYR A 1 88 ? 15.961 -9.602 1.162 1 86.06 88 TYR A C 1
ATOM 741 O O . TYR A 1 88 ? 16.062 -10.156 2.258 1 86.06 88 TYR A O 1
ATOM 749 N N . VAL A 1 89 ? 15.289 -8.555 0.965 1 86.75 89 VAL A N 1
ATOM 750 C CA . VAL A 1 89 ? 14.586 -7.91 2.064 1 86.75 89 VAL A CA 1
ATOM 751 C C . VAL A 1 89 ? 13.531 -8.859 2.633 1 86.75 89 VAL A C 1
ATOM 753 O O . VAL A 1 89 ? 13.344 -8.938 3.85 1 86.75 89 VAL A O 1
ATOM 756 N N . TYR A 1 90 ? 12.914 -9.578 1.746 1 90.44 90 TYR A N 1
ATOM 757 C CA . TYR A 1 90 ? 11.898 -10.531 2.16 1 90.44 90 TYR A CA 1
ATOM 758 C C . TYR A 1 90 ? 12.5 -11.625 3.035 1 90.44 90 TYR A C 1
ATOM 760 O O . TYR A 1 90 ? 11.969 -11.938 4.102 1 90.44 90 TYR A O 1
ATOM 768 N N . GLN A 1 91 ? 13.547 -12.156 2.654 1 86.69 91 GLN A N 1
ATOM 769 C CA . GLN A 1 91 ? 14.18 -13.258 3.361 1 86.69 91 GLN A CA 1
ATOM 770 C C . GLN A 1 91 ? 14.781 -12.797 4.684 1 86.69 91 GLN A C 1
ATOM 772 O O . GLN A 1 91 ? 14.828 -13.555 5.656 1 86.69 91 GLN A O 1
ATOM 777 N N . THR A 1 92 ? 15.18 -11.562 4.746 1 83.5 92 THR A N 1
ATOM 778 C CA . THR A 1 92 ? 15.852 -11.039 5.934 1 83.5 92 THR A CA 1
ATOM 779 C C . THR A 1 92 ? 14.828 -10.555 6.957 1 83.5 92 THR A C 1
ATOM 781 O O . THR A 1 92 ? 15.016 -10.734 8.164 1 83.5 92 THR A O 1
ATOM 784 N N . LEU A 1 93 ? 13.82 -10.039 6.508 1 78.62 93 LEU A N 1
ATOM 785 C CA . LEU A 1 93 ? 12.867 -9.422 7.422 1 78.62 93 LEU A CA 1
ATOM 786 C C . LEU A 1 93 ? 11.688 -10.344 7.688 1 78.62 93 LEU A C 1
ATOM 788 O O . LEU A 1 93 ? 11.273 -10.516 8.836 1 78.62 93 LEU A O 1
ATOM 792 N N . LEU A 1 94 ? 11.141 -10.914 6.715 1 78.62 94 LEU A N 1
ATOM 793 C CA . LEU A 1 94 ? 9.891 -11.656 6.852 1 78.62 94 LEU A CA 1
ATOM 794 C C . LEU A 1 94 ? 10.156 -13.086 7.305 1 78.62 94 LEU A C 1
ATOM 796 O O . LEU A 1 94 ? 9.508 -13.586 8.227 1 78.62 94 LEU A O 1
ATOM 800 N N . ARG A 1 95 ? 11.102 -13.68 6.656 1 76.38 95 ARG A N 1
ATOM 801 C CA . ARG A 1 95 ? 11.352 -15.094 6.918 1 76.38 95 ARG A CA 1
ATOM 802 C C . ARG A 1 95 ? 11.742 -15.32 8.375 1 76.38 95 ARG A C 1
ATOM 804 O O . ARG A 1 95 ? 11.203 -16.203 9.039 1 76.38 95 ARG A O 1
ATOM 811 N N . PRO A 1 96 ? 12.562 -14.562 8.836 1 72.94 96 PRO A N 1
ATOM 812 C CA . PRO A 1 96 ? 12.961 -14.828 10.219 1 72.94 96 PRO A CA 1
ATOM 813 C C . PRO A 1 96 ? 11.859 -14.477 11.219 1 72.94 96 PRO A C 1
ATOM 815 O O . PRO A 1 96 ? 11.75 -15.117 12.273 1 72.94 96 PRO A O 1
ATOM 818 N N . TYR A 1 97 ? 11.156 -13.57 10.984 1 68.62 97 TYR A N 1
ATOM 819 C CA . TYR A 1 97 ? 10.125 -13.117 11.906 1 68.62 97 TYR A CA 1
ATOM 820 C C . TYR A 1 97 ? 8.945 -14.086 11.922 1 68.62 97 TYR A C 1
ATOM 822 O O . TYR A 1 97 ? 8.43 -14.43 12.984 1 68.62 97 TYR A O 1
ATOM 830 N N . ILE A 1 98 ? 8.5 -14.484 10.812 1 67.25 98 ILE A N 1
ATOM 831 C CA . ILE A 1 98 ? 7.281 -15.281 10.734 1 67.25 98 ILE A CA 1
ATOM 832 C C . ILE A 1 98 ? 7.602 -16.75 11.039 1 67.25 98 ILE A C 1
ATOM 834 O O . ILE A 1 98 ? 6.801 -17.453 11.664 1 67.25 98 ILE A O 1
ATOM 838 N N . SER A 1 99 ? 8.742 -17.219 10.578 1 67.12 99 SER A N 1
ATOM 839 C CA . SER A 1 99 ? 9.102 -18.609 10.82 1 67.12 99 SER A CA 1
ATOM 840 C C . SER A 1 99 ? 9.203 -18.906 12.312 1 67.12 99 SER A C 1
ATOM 842 O O . SER A 1 99 ? 8.805 -19.984 12.758 1 67.12 99 SER A O 1
ATOM 844 N N . LYS A 1 100 ? 9.562 -17.969 12.984 1 66.69 100 LYS A N 1
ATOM 845 C CA . LYS A 1 100 ? 9.758 -18.188 14.414 1 66.69 100 LYS A CA 1
ATOM 846 C C . LYS A 1 100 ? 8.43 -18.125 15.164 1 66.69 100 LYS A C 1
ATOM 848 O O . LYS A 1 100 ? 8.281 -18.719 16.219 1 66.69 100 LYS A O 1
ATOM 853 N N . HIS A 1 101 ? 7.5 -17.469 14.547 1 63.88 101 HIS A N 1
ATOM 854 C CA . HIS A 1 101 ? 6.312 -17.219 15.359 1 63.88 101 HIS A CA 1
ATOM 855 C C . HIS A 1 101 ? 5.047 -17.656 14.625 1 63.88 101 HIS A C 1
ATOM 857 O O . HIS A 1 101 ? 3.951 -17.188 14.93 1 63.88 101 HIS A O 1
ATOM 863 N N . GLU A 1 102 ? 5.125 -18.516 13.641 1 64.88 102 GLU A N 1
ATOM 864 C CA . GLU A 1 102 ? 4.004 -18.859 12.766 1 64.88 102 GLU A CA 1
ATOM 865 C C . GLU A 1 102 ? 2.812 -19.359 13.578 1 64.88 102 GLU A C 1
ATOM 867 O O . GLU A 1 102 ? 1.683 -18.906 13.375 1 64.88 102 GLU A O 1
ATOM 872 N N . ASN A 1 103 ? 3.096 -20.25 14.375 1 65.44 103 ASN A N 1
ATOM 873 C CA . ASN A 1 103 ? 2.018 -20.859 15.148 1 65.44 103 ASN A CA 1
ATOM 874 C C . ASN A 1 103 ? 1.394 -19.859 16.125 1 65.44 103 ASN A C 1
ATOM 876 O O . ASN A 1 103 ? 0.172 -19.828 16.281 1 65.44 103 ASN A O 1
ATOM 880 N N . ASP A 1 104 ? 2.174 -19.125 16.672 1 68.38 104 ASP A N 1
ATOM 881 C CA . ASP A 1 104 ? 1.684 -18.172 17.656 1 68.38 104 ASP A CA 1
ATOM 882 C C . ASP A 1 104 ? 0.881 -17.047 16.984 1 68.38 104 ASP A C 1
ATOM 884 O O . ASP A 1 104 ? -0.14 -16.609 17.516 1 68.38 104 ASP A O 1
ATOM 888 N N . ILE A 1 105 ? 1.245 -16.75 15.844 1 65.25 105 ILE A N 1
ATOM 889 C CA . ILE A 1 105 ? 0.575 -15.68 15.117 1 65.25 105 ILE A CA 1
ATOM 890 C C . ILE A 1 105 ? -0.794 -16.156 14.641 1 65.25 105 ILE A C 1
ATOM 892 O O . ILE A 1 105 ? -1.79 -15.445 14.773 1 65.25 105 ILE A O 1
ATOM 896 N N . ASP A 1 106 ? -0.801 -17.391 14.156 1 66.25 106 ASP A N 1
ATOM 897 C CA . ASP A 1 106 ? -2.066 -17.953 13.68 1 66.25 106 ASP A CA 1
ATOM 898 C C . ASP A 1 106 ? -3.105 -17.969 14.797 1 66.25 106 ASP A C 1
ATOM 900 O O . ASP A 1 106 ? -4.273 -17.641 14.578 1 66.25 106 ASP A O 1
ATOM 904 N N . ARG A 1 107 ? -2.648 -18.438 15.906 1 66.19 107 ARG A N 1
ATOM 905 C CA . ARG A 1 107 ? -3.568 -18.516 17.031 1 66.19 107 ARG A CA 1
ATOM 906 C C . ARG A 1 107 ? -4.023 -17.141 17.484 1 66.19 107 ARG A C 1
ATOM 908 O O . ARG A 1 107 ? -5.203 -16.922 17.766 1 66.19 107 ARG A O 1
ATOM 915 N N . THR A 1 108 ? -3.092 -16.312 17.562 1 66.19 108 THR A N 1
ATOM 916 C CA . THR A 1 108 ? -3.4 -14.945 17.969 1 66.19 108 THR A CA 1
ATOM 917 C C . THR A 1 108 ? -4.297 -14.258 16.938 1 66.19 108 THR A C 1
ATOM 919 O O . THR A 1 108 ? -5.227 -13.539 17.297 1 66.19 108 THR A O 1
ATOM 922 N N . LEU A 1 109 ? -4.07 -14.578 15.75 1 66.69 109 LEU A N 1
ATOM 923 C CA . LEU A 1 109 ? -4.855 -13.992 14.672 1 66.69 109 LEU A CA 1
ATOM 924 C C . LEU A 1 109 ? -6.301 -14.477 14.727 1 66.69 109 LEU A C 1
ATOM 926 O O . LEU A 1 109 ? -7.234 -13.695 14.523 1 66.69 109 LEU A O 1
ATOM 930 N N . MET A 1 110 ? -6.414 -15.797 15 1 68.75 110 MET A N 1
ATOM 931 C CA . MET A 1 110 ? -7.762 -16.344 15.07 1 68.75 110 MET A CA 1
ATOM 932 C C . MET A 1 110 ? -8.531 -15.758 16.25 1 68.75 110 MET A C 1
ATOM 934 O O . MET A 1 110 ? -9.727 -15.469 16.125 1 68.75 110 MET A O 1
ATOM 938 N N . GLU A 1 111 ? -7.855 -15.594 17.281 1 69 111 GLU A N 1
ATOM 939 C CA . GLU A 1 111 ? -8.492 -14.984 18.453 1 69 111 GLU A CA 1
ATOM 940 C C . GLU A 1 111 ? -8.805 -13.516 18.203 1 69 111 GLU A C 1
ATOM 942 O O . GLU A 1 111 ? -9.875 -13.023 18.594 1 69 111 GLU A O 1
ATOM 947 N N . TRP A 1 112 ? -7.887 -12.891 17.547 1 67.62 112 TRP A N 1
ATOM 948 C CA . TRP A 1 112 ? -8.062 -11.477 17.234 1 67.62 112 TRP A CA 1
ATOM 949 C C . TRP A 1 112 ? -9.133 -11.289 16.156 1 67.62 112 TRP A C 1
ATOM 951 O O . TRP A 1 112 ? -9.914 -10.336 16.219 1 67.62 112 TRP A O 1
ATOM 961 N N . LYS A 1 113 ? -9.125 -12.266 15.266 1 68.19 113 LYS A N 1
ATOM 962 C CA . LYS A 1 113 ? -10.172 -12.227 14.25 1 68.19 113 LYS A CA 1
ATOM 963 C C . LYS A 1 113 ? -11.555 -12.273 14.891 1 68.19 113 LYS A C 1
ATOM 965 O O . LYS A 1 113 ? -12.445 -11.508 14.516 1 68.19 113 LYS A O 1
ATOM 970 N N . ALA A 1 114 ? -11.688 -13.188 15.836 1 66.44 114 ALA A N 1
ATOM 971 C CA . ALA A 1 114 ? -12.977 -13.352 16.5 1 66.44 114 ALA A CA 1
ATOM 972 C C . ALA A 1 114 ? -13.328 -12.109 17.312 1 66.44 114 ALA A C 1
ATOM 974 O O . ALA A 1 114 ? -14.453 -11.609 17.234 1 66.44 114 ALA A O 1
ATOM 975 N N . ARG A 1 115 ? -12.43 -11.594 18.031 1 69.12 115 ARG A N 1
ATOM 976 C CA . ARG A 1 115 ? -12.656 -10.438 18.891 1 69.12 115 ARG A CA 1
ATOM 977 C C . ARG A 1 115 ? -12.672 -9.148 18.062 1 69.12 115 ARG A C 1
ATOM 979 O O . ARG A 1 115 ? -13.383 -8.203 18.406 1 69.12 115 ARG A O 1
ATOM 986 N N . GLY A 1 116 ? -11.844 -9.117 17.078 1 69.19 116 GLY A N 1
ATOM 987 C CA . GLY A 1 116 ? -11.719 -7.949 16.234 1 69.19 116 GLY A CA 1
ATOM 988 C C . GLY A 1 116 ? -12.977 -7.648 15.438 1 69.19 116 GLY A C 1
ATOM 989 O O . GLY A 1 116 ? -13.336 -6.484 15.25 1 69.19 116 GLY A O 1
ATOM 990 N N . TRP A 1 117 ? -13.633 -8.797 15.141 1 71.56 117 TRP A N 1
ATOM 991 C CA . TRP A 1 117 ? -14.891 -8.602 14.43 1 71.56 117 TRP A CA 1
ATOM 992 C C . TRP A 1 117 ? -15.891 -7.828 15.289 1 71.56 117 TRP A C 1
ATOM 994 O O . TRP A 1 117 ? -16.609 -6.961 14.789 1 71.56 117 TRP A O 1
ATOM 1004 N N . ASP A 1 118 ? -15.875 -8.125 16.578 1 72.94 118 ASP A N 1
ATOM 1005 C CA . ASP A 1 118 ? -16.75 -7.402 17.5 1 72.94 118 ASP A CA 1
ATOM 1006 C C . ASP A 1 118 ? -16.406 -5.918 17.531 1 72.94 118 ASP A C 1
ATOM 1008 O O . ASP A 1 118 ? -17.281 -5.062 17.547 1 72.94 118 ASP A O 1
ATOM 1012 N N . TYR A 1 119 ? -15.164 -5.66 17.516 1 70.88 119 TYR A N 1
ATOM 1013 C CA . TYR A 1 119 ? -14.711 -4.273 17.578 1 70.88 119 TYR A CA 1
ATOM 1014 C C . TYR A 1 119 ? -15.023 -3.545 16.281 1 70.88 119 TYR A C 1
ATOM 1016 O O . TYR A 1 119 ? -15.383 -2.363 16.297 1 70.88 119 TYR A O 1
ATOM 1024 N N . VAL A 1 120 ? -14.898 -4.273 15.227 1 71.5 120 VAL A N 1
ATOM 1025 C CA . VAL A 1 120 ? -15.219 -3.695 13.922 1 71.5 120 VAL A CA 1
ATOM 1026 C C . VAL A 1 120 ? -16.703 -3.312 13.875 1 71.5 120 VAL A C 1
ATOM 1028 O O . VAL A 1 120 ? -17.047 -2.229 13.398 1 71.5 120 VAL A O 1
ATOM 1031 N N . ILE A 1 121 ? -17.438 -4.195 14.391 1 72.56 121 ILE A N 1
ATOM 1032 C CA . ILE A 1 121 ? -18.875 -3.938 14.391 1 72.56 121 ILE A CA 1
ATOM 1033 C C . ILE A 1 121 ? -19.188 -2.758 15.305 1 72.56 121 ILE A C 1
ATOM 1035 O O . ILE A 1 121 ? -19.984 -1.88 14.953 1 72.56 121 ILE A O 1
ATOM 1039 N N . PHE A 1 122 ? -18.609 -2.818 16.453 1 74.06 122 PHE A N 1
ATOM 1040 C CA . PHE A 1 122 ? -18.812 -1.723 17.391 1 74.06 122 PHE A CA 1
ATOM 1041 C C . PHE A 1 122 ? -18.359 -0.399 16.797 1 74.06 122 PHE A C 1
ATOM 1043 O O . PHE A 1 122 ? -19.062 0.605 16.875 1 74.06 122 PHE A O 1
ATOM 1050 N N . TYR A 1 123 ? -17.281 -0.33 16.25 1 75.12 123 TYR A N 1
ATOM 1051 C CA . TYR A 1 123 ? -16.734 0.887 15.656 1 75.12 123 TYR A CA 1
ATOM 1052 C C . TYR A 1 123 ? -17.594 1.35 14.484 1 75.12 123 TYR A C 1
ATOM 1054 O O . TYR A 1 123 ? -17.828 2.549 14.305 1 75.12 123 TYR A O 1
ATOM 1062 N N . TRP A 1 124 ? -18.062 0.398 13.75 1 73.94 124 TRP A N 1
ATOM 1063 C CA . TRP A 1 124 ? -18.953 0.713 12.633 1 73.94 124 TRP A CA 1
ATOM 1064 C C . TRP A 1 124 ? -20.234 1.382 13.125 1 73.94 124 TRP A C 1
ATOM 1066 O O . TRP A 1 124 ? -20.703 2.34 12.508 1 73.94 124 TRP A O 1
ATOM 1076 N N . GLN A 1 125 ? -20.75 0.863 14.141 1 73.56 125 GLN A N 1
ATOM 1077 C CA . GLN A 1 125 ? -21.953 1.437 14.734 1 73.56 125 GLN A CA 1
ATOM 1078 C C . GLN A 1 125 ? -21.688 2.852 15.25 1 73.56 125 GLN A C 1
ATOM 1080 O O . GLN A 1 125 ? -22.531 3.74 15.078 1 73.56 125 GLN A O 1
ATOM 1085 N N . TYR A 1 126 ? -20.625 2.943 15.82 1 72.25 126 TYR A N 1
ATOM 1086 C CA . TYR A 1 126 ? -20.234 4.25 16.328 1 72.25 126 TYR A CA 1
ATOM 1087 C C . TYR A 1 126 ? -20.078 5.254 15.195 1 72.25 126 TYR A C 1
ATOM 1089 O O . TYR A 1 126 ? -20.578 6.375 15.281 1 72.25 126 TYR A O 1
ATOM 1097 N N . CYS A 1 127 ? -19.5 4.934 14.164 1 73.38 127 CYS A N 1
ATOM 1098 C CA . CYS A 1 127 ? -19.281 5.805 13.016 1 73.38 127 CYS A CA 1
ATOM 1099 C C . CYS A 1 127 ? -20.594 6.109 12.305 1 73.38 127 CYS A C 1
ATOM 1101 O O . CYS A 1 127 ? -20.797 7.23 11.844 1 73.38 127 CYS A O 1
ATOM 1103 N N . ALA A 1 128 ? -21.375 5.035 12.211 1 72.69 128 ALA A N 1
ATOM 1104 C CA . ALA A 1 128 ? -22.672 5.223 11.57 1 72.69 128 ALA A CA 1
ATOM 1105 C C . ALA A 1 128 ? -23.516 6.25 12.32 1 72.69 128 ALA A C 1
ATOM 1107 O O . ALA A 1 128 ? -24.156 7.102 11.711 1 72.69 128 ALA A O 1
ATOM 1108 N N . LYS A 1 129 ? -23.469 6.191 13.555 1 71.56 129 LYS A N 1
ATOM 1109 C CA . LYS A 1 129 ? -24.234 7.121 14.375 1 71.56 129 LYS A CA 1
ATOM 1110 C C . LYS A 1 129 ? -23.672 8.539 14.273 1 71.56 129 LYS A C 1
ATOM 1112 O O . LYS A 1 129 ? -24.438 9.5 14.117 1 71.56 129 LYS A O 1
ATOM 1117 N N . PHE A 1 130 ? -22.422 8.547 14.367 1 65.12 130 PHE A N 1
ATOM 1118 C CA . PHE A 1 130 ? -21.766 9.852 14.297 1 65.12 130 PHE A CA 1
ATOM 1119 C C . PHE A 1 130 ? -21.891 10.43 12.891 1 65.12 130 PHE A C 1
ATOM 1121 O O . PHE A 1 130 ? -22.078 11.633 12.727 1 65.12 130 PHE A O 1
ATOM 1128 N N . GLY A 1 131 ? -21.672 9.57 11.93 1 64.62 131 GLY A N 1
ATOM 1129 C CA . GLY A 1 131 ? -21.812 10 10.547 1 64.62 131 GLY A CA 1
ATOM 1130 C C . GLY A 1 131 ? -23.219 10.5 10.227 1 64.62 131 GLY A C 1
ATOM 1131 O O . GLY A 1 131 ? -23.375 11.508 9.539 1 64.62 131 GLY A O 1
ATOM 1132 N N . GLN A 1 132 ? -24.062 9.703 10.672 1 65 132 GLN A N 1
ATOM 1133 C CA . GLN A 1 132 ? -25.453 10.133 10.461 1 65 132 GLN A CA 1
ATOM 1134 C C . GLN A 1 132 ? -25.703 11.492 11.094 1 65 132 GLN A C 1
ATOM 1136 O O . GLN A 1 132 ? -26.312 12.367 10.477 1 65 132 GLN A O 1
ATOM 1141 N N . THR A 1 133 ? -25.234 11.633 12.211 1 67.38 133 THR A N 1
ATOM 1142 C CA . THR A 1 133 ? -25.469 12.891 12.906 1 67.38 133 THR A CA 1
ATOM 1143 C C . THR A 1 133 ? -24.719 14.031 12.219 1 67.38 133 THR A C 1
ATOM 1145 O O . THR A 1 133 ? -25.266 15.125 12.062 1 67.38 133 THR A O 1
ATOM 1148 N N . ALA A 1 134 ? -23.547 13.711 11.922 1 64.31 134 ALA A N 1
ATOM 1149 C CA . ALA A 1 134 ? -22.75 14.742 11.266 1 64.31 134 ALA A CA 1
ATOM 1150 C C . ALA A 1 134 ? -23.312 15.086 9.891 1 64.31 134 ALA A C 1
ATOM 1152 O O . ALA A 1 134 ? -23.328 16.25 9.5 1 64.31 134 ALA A O 1
ATOM 1153 N N . PHE A 1 135 ? -23.766 14.102 9.211 1 69.31 135 PHE A N 1
ATOM 1154 C CA . PHE A 1 135 ? -24.359 14.297 7.895 1 69.31 135 PHE A CA 1
ATOM 1155 C C . PHE A 1 135 ? -25.641 15.125 8 1 69.31 135 PHE A C 1
ATOM 1157 O O . PHE A 1 135 ? -25.844 16.062 7.227 1 69.31 135 PHE A O 1
ATOM 1164 N N . VAL A 1 136 ? -26.484 14.828 8.859 1 69.31 136 VAL A N 1
ATOM 1165 C CA . VAL A 1 136 ? -27.719 15.562 9.062 1 69.31 136 VAL A CA 1
ATOM 1166 C C . VAL A 1 136 ? -27.422 17 9.484 1 69.31 136 VAL A C 1
ATOM 1168 O O . VAL A 1 136 ? -28.062 17.938 9.016 1 69.31 136 VAL A O 1
ATOM 1171 N N . GLN A 1 137 ? -26.422 17.109 10.242 1 67.56 137 GLN A N 1
ATOM 1172 C CA . GLN A 1 137 ? -26.031 18.453 10.68 1 67.56 137 GLN A CA 1
ATOM 1173 C C . GLN A 1 137 ? -25.469 19.266 9.516 1 67.56 137 GLN A C 1
ATOM 1175 O O . GLN A 1 137 ? -25.766 20.469 9.391 1 67.56 137 GLN A O 1
ATOM 1180 N N . ALA A 1 138 ? -24.703 18.625 8.758 1 67.56 138 ALA A N 1
ATOM 1181 C CA . ALA A 1 138 ? -24.172 19.297 7.582 1 67.56 138 ALA A CA 1
ATOM 1182 C C . ALA A 1 138 ? -25.281 19.672 6.609 1 67.56 138 ALA A C 1
ATOM 1184 O O . ALA A 1 138 ? -25.281 20.781 6.055 1 67.56 138 ALA A O 1
ATOM 1185 N N . LEU A 1 139 ? -26.156 18.719 6.461 1 67.06 139 LEU A N 1
ATOM 1186 C CA . LEU A 1 139 ? -27.312 18.969 5.602 1 67.06 139 LEU A CA 1
ATOM 1187 C C . LEU A 1 139 ? -28.156 20.109 6.16 1 67.06 139 LEU A C 1
ATOM 1189 O O . LEU A 1 139 ? -28.625 20.969 5.406 1 67.06 139 LEU A O 1
ATOM 1193 N N . GLN A 1 140 ? -28.328 20.141 7.387 1 65.81 140 GLN A N 1
ATOM 1194 C CA . GLN A 1 140 ? -29.109 21.188 8.031 1 65.81 140 GLN A CA 1
ATOM 1195 C C . GLN A 1 140 ? -28.391 22.531 7.949 1 65.81 140 GLN A C 1
ATOM 1197 O O . GLN A 1 140 ? -29.016 23.578 7.727 1 65.81 140 GLN A O 1
ATOM 1202 N N . HIS A 1 141 ? -27.078 22.391 8.094 1 65.56 141 HIS A N 1
ATOM 1203 C CA . HIS A 1 141 ? -26.281 23.609 7.969 1 65.56 141 HIS A CA 1
ATOM 1204 C C . HIS A 1 141 ? -26.344 24.172 6.551 1 65.56 141 HIS A C 1
ATOM 1206 O O . HIS A 1 141 ? -26.484 25.375 6.355 1 65.56 141 HIS A O 1
ATOM 1212 N N . LEU A 1 142 ? -26.281 23.281 5.648 1 63.88 142 LEU A N 1
ATOM 1213 C CA . LEU A 1 142 ? -26.391 23.672 4.25 1 63.88 142 LEU A CA 1
ATOM 1214 C C . LEU A 1 142 ? -27.797 24.188 3.939 1 63.88 142 LEU A C 1
ATOM 1216 O O . LEU A 1 142 ? -27.953 25.172 3.211 1 63.88 142 LEU A O 1
ATOM 1220 N N . ALA A 1 143 ? -28.703 23.531 4.449 1 68.81 143 ALA A N 1
ATOM 1221 C CA . ALA A 1 143 ? -30.094 23.938 4.27 1 68.81 143 ALA A CA 1
ATOM 1222 C C . ALA A 1 143 ? -30.359 25.297 4.918 1 68.81 143 ALA A C 1
ATOM 1224 O O . ALA A 1 143 ? -31.047 26.125 4.348 1 68.81 143 ALA A O 1
ATOM 1225 N N . SER A 1 144 ? -29.797 25.438 6.004 1 64.94 144 SER A N 1
ATOM 1226 C CA . SER A 1 144 ? -30 26.703 6.695 1 64.94 144 SER A CA 1
ATOM 1227 C C . SER A 1 144 ? -29.297 27.844 5.969 1 64.94 144 SER A C 1
ATOM 1229 O O . SER A 1 144 ? -29.797 28.969 5.926 1 64.94 144 SER A O 1
ATOM 1231 N N . GLN A 1 145 ? -28.188 27.453 5.438 1 59.25 145 GLN A N 1
ATOM 1232 C CA . GLN A 1 145 ? -27.469 28.469 4.664 1 59.25 145 GLN A CA 1
ATOM 1233 C C . GLN A 1 145 ? -28.203 28.781 3.359 1 59.25 145 GLN A C 1
ATOM 1235 O O . GLN A 1 145 ? -28.219 29.938 2.912 1 59.25 145 GLN A O 1
ATOM 1240 N N . SER A 1 146 ? -28.734 27.812 2.764 1 60.53 146 SER A N 1
ATOM 1241 C CA . SER A 1 146 ? -29.516 28.016 1.546 1 60.53 146 SER A CA 1
ATOM 1242 C C . SER A 1 146 ? -30.797 28.797 1.833 1 60.53 146 SER A C 1
ATOM 1244 O O . SER A 1 146 ? -31.234 29.594 1.005 1 60.53 146 SER A O 1
ATOM 1246 N N . SER A 1 147 ? -31.422 28.547 2.918 1 59.56 147 SER A N 1
ATOM 1247 C CA . SER A 1 147 ? -32.625 29.297 3.291 1 59.56 147 SER A CA 1
ATOM 1248 C C . SER A 1 147 ? -32.281 30.766 3.592 1 59.56 147 SER A C 1
ATOM 1250 O O . SER A 1 147 ? -33.094 31.656 3.367 1 59.56 147 SER A O 1
ATOM 1252 N N . ARG A 1 148 ? -31.172 31.125 3.971 1 56.97 148 ARG A N 1
ATOM 1253 C CA . ARG A 1 148 ? -30.75 32.531 4.172 1 56.97 148 ARG A CA 1
ATOM 1254 C C . ARG A 1 148 ? -30.594 33.25 2.836 1 56.97 148 ARG A C 1
ATOM 1256 O O . ARG A 1 148 ? -30.891 34.438 2.723 1 56.97 148 ARG A O 1
ATOM 1263 N N . PHE A 1 149 ? -30.203 32.594 1.827 1 55.19 149 PHE A N 1
ATOM 1264 C CA . PHE A 1 149 ? -30.109 33.188 0.508 1 55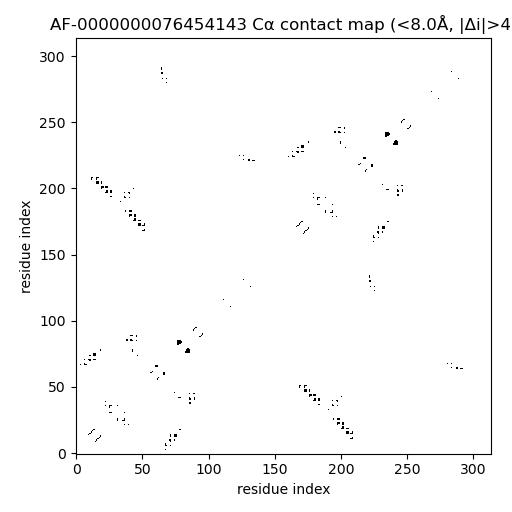.19 149 PHE A CA 1
ATOM 1265 C C . PHE A 1 149 ? -31.5 33.375 -0.101 1 55.19 149 PHE A C 1
ATOM 1267 O O . PHE A 1 149 ? -31.734 34.344 -0.835 1 55.19 149 PHE A O 1
ATOM 1274 N N . SER A 1 150 ? -32.375 32.531 0.184 1 53.19 150 SER A N 1
ATOM 1275 C CA . SER A 1 150 ? -33.688 32.781 -0.375 1 53.19 150 SER A CA 1
ATOM 1276 C C . SER A 1 150 ? -34.438 33.844 0.407 1 53.19 150 SER A C 1
ATOM 1278 O O . SER A 1 150 ? -35.344 34.5 -0.128 1 53.19 150 SER A O 1
ATOM 1280 N N . ALA A 1 151 ? -34.25 34.219 1.583 1 52.66 151 ALA A N 1
ATOM 1281 C CA . ALA A 1 151 ? -35.062 35.156 2.352 1 52.66 151 ALA A CA 1
ATOM 1282 C C . ALA A 1 151 ? -34.656 36.594 2.039 1 52.66 151 ALA A C 1
ATOM 1284 O O . ALA A 1 151 ? -35.375 37.531 2.4 1 52.66 151 ALA A O 1
ATOM 1285 N N . ASN A 1 152 ? -33.469 36.844 1.609 1 44.78 152 ASN A N 1
ATOM 1286 C CA . ASN A 1 152 ? -33.281 38.281 1.449 1 44.78 152 ASN A CA 1
ATOM 1287 C C . ASN A 1 152 ? -33.969 38.781 0.196 1 44.78 152 ASN A C 1
ATOM 1289 O O . ASN A 1 152 ? -33.375 38.781 -0.89 1 44.78 152 ASN A O 1
ATOM 1293 N N . PRO A 1 153 ? -35.219 38.438 -0.193 1 45.69 153 PRO A N 1
ATOM 1294 C CA . PRO A 1 153 ? -35.875 39.375 -1.097 1 45.69 153 PRO A CA 1
ATOM 1295 C C . PRO A 1 153 ? -36.031 40.781 -0.49 1 45.69 153 PRO A C 1
ATOM 1297 O O . PRO A 1 153 ? -36.719 40.938 0.53 1 45.69 153 PRO A O 1
ATOM 1300 N N . THR A 1 154 ? -35.062 41.531 -0.063 1 41.03 154 THR A N 1
ATOM 1301 C CA . THR A 1 154 ? -35.312 42.938 0.184 1 41.03 154 THR A CA 1
ATOM 1302 C C . THR A 1 154 ? -36.156 43.531 -0.944 1 41.03 154 THR A C 1
ATOM 1304 O O . THR A 1 154 ? -35.75 43.469 -2.111 1 41.03 154 THR A O 1
ATOM 1307 N N . THR A 1 155 ? -37.5 43.469 -0.852 1 40.53 155 THR A N 1
ATOM 1308 C CA . THR A 1 155 ? -38.469 44.406 -1.447 1 40.53 155 THR A CA 1
ATOM 1309 C C . THR A 1 155 ? -38.031 45.844 -1.252 1 40.53 155 THR A C 1
ATOM 1311 O O . THR A 1 155 ? -38.094 46.375 -0.142 1 40.53 155 THR A O 1
ATOM 1314 N N . GLN A 1 156 ? -36.844 46.281 -1.5 1 37.31 156 GLN A N 1
ATOM 1315 C CA . GLN A 1 156 ? -36.719 47.719 -1.72 1 37.31 156 GLN A CA 1
ATOM 1316 C C . GLN A 1 156 ? -37.594 48.188 -2.885 1 37.31 156 GLN A C 1
ATOM 1318 O O . GLN A 1 156 ? -37.281 47.875 -4.043 1 37.31 156 GLN A O 1
ATOM 1323 N N . GLY A 1 157 ? -38.969 47.812 -2.855 1 29.16 157 GLY A N 1
ATOM 1324 C CA . GLY A 1 157 ? -39.781 48.938 -3.348 1 29.16 157 GLY A CA 1
ATOM 1325 C C . GLY A 1 157 ? -39.812 50.125 -2.379 1 29.16 157 GLY A C 1
ATOM 1326 O O . GLY A 1 157 ? -39.531 49.938 -1.19 1 29.16 157 GLY A O 1
ATOM 1327 N N . MET B 1 1 ? -11 13.516 15.984 1 63.59 1 MET B N 1
ATOM 1328 C CA . MET B 1 1 ? -9.594 13.219 16.25 1 63.59 1 MET B CA 1
ATOM 1329 C C . MET B 1 1 ? -9.398 11.75 16.609 1 63.59 1 MET B C 1
ATOM 1331 O O . MET B 1 1 ? -8.766 11.008 15.859 1 63.59 1 MET B O 1
ATOM 1335 N N . LEU B 1 2 ? -10.18 11.422 17.703 1 62.38 2 LEU B N 1
ATOM 1336 C CA . LEU B 1 2 ? -10.047 10.047 18.156 1 62.38 2 LEU B CA 1
ATOM 1337 C C . LEU B 1 2 ? -10.547 9.07 17.094 1 62.38 2 LEU B C 1
ATOM 1339 O O . LEU B 1 2 ? -9.953 8.008 16.891 1 62.38 2 LEU B O 1
ATOM 1343 N N . GLY B 1 3 ? -11.562 9.578 16.484 1 70.25 3 GLY B N 1
ATOM 1344 C CA . GLY B 1 3 ? -12.148 8.742 15.453 1 70.25 3 GLY B CA 1
ATOM 1345 C C . GLY B 1 3 ? -11.219 8.531 14.266 1 70.25 3 GLY B C 1
ATOM 1346 O O . GLY B 1 3 ? -11.102 7.418 13.758 1 70.25 3 GLY B O 1
ATOM 1347 N N . ASP B 1 4 ? -10.562 9.602 14.047 1 74.25 4 ASP B N 1
ATOM 1348 C CA . ASP B 1 4 ? -9.625 9.531 12.93 1 74.25 4 ASP B CA 1
ATOM 1349 C C . ASP B 1 4 ? -8.445 8.617 13.258 1 74.25 4 ASP B C 1
ATOM 1351 O O . ASP B 1 4 ? -7.969 7.875 12.398 1 74.25 4 ASP B O 1
ATOM 1355 N N . PHE B 1 5 ? -8.07 8.75 14.484 1 78.56 5 PHE B N 1
ATOM 1356 C CA . PHE B 1 5 ? -6.949 7.934 14.945 1 78.56 5 PHE B CA 1
ATOM 1357 C C . PHE B 1 5 ? -7.309 6.453 14.914 1 78.56 5 PHE B C 1
ATOM 1359 O O . PHE B 1 5 ? -6.531 5.629 14.422 1 78.56 5 PHE B O 1
ATOM 1366 N N . ILE B 1 6 ? -8.438 6.184 15.383 1 79.38 6 ILE B N 1
ATOM 1367 C CA . ILE B 1 6 ? -8.883 4.797 15.414 1 79.38 6 ILE B CA 1
ATOM 1368 C C . ILE B 1 6 ? -9.039 4.273 13.984 1 79.38 6 ILE B C 1
ATOM 1370 O O . ILE B 1 6 ? -8.656 3.141 13.688 1 79.38 6 ILE B O 1
ATOM 1374 N N . ASN B 1 7 ? -9.57 5.059 13.164 1 80.5 7 ASN B N 1
ATOM 1375 C CA . ASN B 1 7 ? -9.742 4.676 11.766 1 80.5 7 ASN B CA 1
ATOM 1376 C C . ASN B 1 7 ? -8.406 4.371 11.094 1 80.5 7 ASN B C 1
ATOM 1378 O O . ASN B 1 7 ? -8.289 3.385 10.367 1 80.5 7 ASN B O 1
ATOM 1382 N N . ARG B 1 8 ? -7.488 5.141 11.406 1 83.62 8 ARG B N 1
ATOM 1383 C CA . ARG B 1 8 ? -6.16 4.953 10.836 1 83.62 8 ARG B CA 1
ATOM 1384 C C . ARG B 1 8 ? -5.547 3.635 11.289 1 83.62 8 ARG B C 1
ATOM 1386 O O . ARG B 1 8 ? -4.98 2.895 10.484 1 83.62 8 ARG B O 1
ATOM 1393 N N . ILE B 1 9 ? -5.707 3.357 12.477 1 83.62 9 ILE B N 1
ATOM 1394 C CA . ILE B 1 9 ? -5.16 2.125 13.031 1 83.62 9 ILE B CA 1
ATOM 1395 C C . ILE B 1 9 ? -5.863 0.921 12.406 1 83.62 9 ILE B C 1
ATOM 1397 O O . ILE B 1 9 ? -5.215 -0.06 12.039 1 83.62 9 ILE B O 1
ATOM 1401 N N . LEU B 1 10 ? -7.137 1.007 12.297 1 83.88 10 LEU B N 1
ATOM 1402 C CA . LEU B 1 10 ? -7.914 -0.093 11.734 1 83.88 10 LEU B CA 1
ATOM 1403 C C . LEU B 1 10 ? -7.543 -0.328 10.273 1 83.88 10 LEU B C 1
ATOM 1405 O O . LEU B 1 10 ? -7.465 -1.475 9.82 1 83.88 10 LEU B O 1
ATOM 1409 N N . ILE B 1 11 ? -7.32 0.688 9.562 1 85.62 11 ILE B N 1
ATOM 1410 C CA . ILE B 1 11 ? -6.922 0.564 8.164 1 85.62 11 ILE B CA 1
ATOM 1411 C C . ILE B 1 11 ? -5.543 -0.092 8.078 1 85.62 11 ILE B C 1
ATOM 1413 O O . ILE B 1 11 ? -5.312 -0.956 7.227 1 85.62 11 ILE B O 1
ATOM 1417 N N . LEU B 1 12 ? -4.684 0.26 8.977 1 87.81 12 LEU B N 1
ATOM 1418 C CA . LEU B 1 12 ? -3.344 -0.321 8.984 1 87.81 12 LEU B CA 1
ATOM 1419 C C . LEU B 1 12 ? -3.402 -1.813 9.289 1 87.81 12 LEU B C 1
ATOM 1421 O O . LEU B 1 12 ? -2.705 -2.609 8.656 1 87.81 12 LEU B O 1
ATOM 1425 N N . ILE B 1 13 ? -4.211 -2.148 10.102 1 86.75 13 ILE B N 1
ATOM 1426 C CA . ILE B 1 13 ? -4.297 -3.537 10.547 1 86.75 13 ILE B CA 1
ATOM 1427 C C . ILE B 1 13 ? -5.059 -4.359 9.508 1 86.75 13 ILE B C 1
ATOM 1429 O O . ILE B 1 13 ? -4.566 -5.391 9.039 1 86.75 13 ILE B O 1
ATOM 1433 N N . LEU B 1 14 ? -6.215 -3.885 9.117 1 86.81 14 LEU B N 1
ATOM 1434 C CA . LEU B 1 14 ? -7.105 -4.691 8.289 1 86.81 14 LEU B CA 1
ATOM 1435 C C . LEU B 1 14 ? -6.793 -4.496 6.812 1 86.81 14 LEU B C 1
ATOM 1437 O O . LEU B 1 14 ? -7.105 -5.363 5.988 1 86.81 14 LEU B O 1
ATOM 1441 N N . GLY B 1 15 ? -6.23 -3.383 6.492 1 88.81 15 GLY B N 1
ATOM 1442 C CA . GLY B 1 15 ? -5.949 -3.096 5.098 1 88.81 15 GLY B CA 1
ATOM 1443 C C . GLY B 1 15 ? -4.547 -3.494 4.676 1 88.81 15 GLY B C 1
ATOM 1444 O O . GLY B 1 15 ? -4.297 -3.748 3.496 1 88.81 15 GLY B O 1
ATOM 1445 N N . TYR B 1 16 ? -3.639 -3.578 5.66 1 91.81 16 TYR B N 1
ATOM 1446 C CA . TYR B 1 16 ? -2.246 -3.805 5.289 1 91.81 16 TYR B CA 1
ATOM 1447 C C . TYR B 1 16 ? -1.658 -4.98 6.059 1 91.81 16 TYR B C 1
ATOM 1449 O O . TYR B 1 16 ? -1.21 -5.961 5.461 1 91.81 16 TYR B O 1
ATOM 1457 N N . ALA B 1 17 ? -1.764 -4.918 7.34 1 88.25 17 ALA B N 1
ATOM 1458 C CA . ALA B 1 17 ? -1.11 -5.934 8.164 1 88.25 17 ALA B CA 1
ATOM 1459 C C . ALA B 1 17 ? -1.752 -7.305 7.953 1 88.25 17 ALA B C 1
ATOM 1461 O O . ALA B 1 17 ? -1.06 -8.281 7.676 1 88.25 17 ALA B O 1
ATOM 1462 N N . TYR B 1 18 ? -3.031 -7.375 8.07 1 87.88 18 TYR B N 1
ATOM 1463 C CA . TYR B 1 18 ? -3.734 -8.648 7.945 1 87.88 18 TYR B CA 1
ATOM 1464 C C . TYR B 1 18 ? -3.59 -9.211 6.535 1 87.88 18 TYR B C 1
ATOM 1466 O O . TYR B 1 18 ? -3.172 -10.359 6.359 1 87.88 18 TYR B O 1
ATOM 1474 N N . PRO B 1 19 ? -3.963 -8.43 5.559 1 90.12 19 PRO B N 1
ATOM 1475 C CA . PRO B 1 19 ? -3.754 -8.938 4.203 1 90.12 19 PRO B CA 1
ATOM 1476 C C . PRO B 1 19 ? -2.293 -9.289 3.922 1 90.12 19 PRO B C 1
ATOM 1478 O O . PRO B 1 19 ? -2.012 -10.25 3.205 1 90.12 19 PRO B O 1
ATOM 1481 N N . GLY B 1 20 ? -1.358 -8.492 4.422 1 91.19 20 GLY B N 1
ATOM 1482 C CA . GLY B 1 20 ? 0.055 -8.797 4.258 1 91.19 20 GLY B CA 1
ATOM 1483 C C . GLY B 1 20 ? 0.458 -10.125 4.867 1 91.19 20 GLY B C 1
ATOM 1484 O O . GLY B 1 20 ? 1.22 -10.883 4.262 1 91.19 20 GLY B O 1
ATOM 1485 N N . PHE B 1 21 ? -0.052 -10.391 5.965 1 88.19 21 PHE B N 1
ATOM 1486 C CA . PHE B 1 21 ? 0.251 -11.641 6.656 1 88.19 21 PHE B CA 1
ATOM 1487 C C . PHE B 1 21 ? -0.338 -12.828 5.91 1 88.19 21 PHE B C 1
ATOM 1489 O O . PHE B 1 21 ? 0.319 -13.867 5.762 1 88.19 21 PHE B O 1
ATOM 1496 N N . GLU B 1 22 ? -1.591 -12.758 5.52 1 87.81 22 GLU B N 1
ATOM 1497 C CA . GLU B 1 22 ? -2.221 -13.82 4.746 1 87.81 22 GLU B CA 1
ATOM 1498 C C . GLU B 1 22 ? -1.497 -14.039 3.42 1 87.81 22 GLU B C 1
ATOM 1500 O O . GLU B 1 22 ? -1.364 -15.18 2.961 1 87.81 22 GLU B O 1
ATOM 1505 N N . CYS B 1 23 ? -1.113 -12.977 2.811 1 90.5 23 CYS B N 1
ATOM 1506 C CA . CYS B 1 23 ? -0.326 -13.062 1.586 1 90.5 23 CYS B CA 1
ATOM 1507 C C . CYS B 1 23 ? 0.994 -13.781 1.836 1 90.5 23 CYS B C 1
ATOM 1509 O O . CYS B 1 23 ? 1.421 -14.609 1.025 1 90.5 23 CYS B O 1
ATOM 1511 N N . TYR B 1 24 ? 1.625 -13.477 2.941 1 90.88 24 TYR B N 1
ATOM 1512 C CA . TYR B 1 24 ? 2.873 -14.133 3.322 1 90.88 24 TYR B CA 1
ATOM 1513 C C . TYR B 1 24 ? 2.68 -15.633 3.479 1 90.88 24 TYR B C 1
ATOM 1515 O O . TYR B 1 24 ? 3.496 -16.422 3 1 90.88 24 TYR B O 1
ATOM 1523 N N . LYS B 1 25 ? 1.661 -16 4.129 1 88.56 25 LYS B N 1
ATOM 1524 C CA . LYS B 1 25 ? 1.362 -17.422 4.324 1 88.56 25 LYS B CA 1
ATOM 1525 C C . LYS B 1 25 ? 1.169 -18.125 2.988 1 88.56 25 LYS B C 1
ATOM 1527 O O . LYS B 1 25 ? 1.575 -19.281 2.828 1 88.56 25 LYS B O 1
ATOM 1532 N N . THR B 1 26 ? 0.528 -17.484 2.07 1 89.5 26 THR B N 1
ATOM 1533 C CA . THR B 1 26 ? 0.275 -18.062 0.754 1 89.5 26 THR B CA 1
ATOM 1534 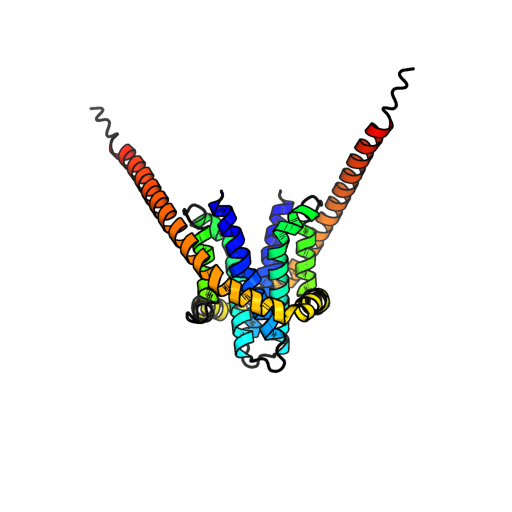C C . THR B 1 26 ? 1.58 -18.25 -0.016 1 89.5 26 THR B C 1
ATOM 1536 O O . THR B 1 26 ? 1.79 -19.281 -0.655 1 89.5 26 THR B O 1
ATOM 1539 N N . VAL B 1 27 ? 2.465 -17.281 0.077 1 91.06 27 VAL B N 1
ATOM 1540 C CA . VAL B 1 27 ? 3.719 -17.297 -0.669 1 91.06 27 VAL B CA 1
ATOM 1541 C C . VAL B 1 27 ? 4.637 -18.391 -0.115 1 91.06 27 VAL B C 1
ATOM 1543 O O . VAL B 1 27 ? 5.414 -19 -0.858 1 91.06 27 VAL B O 1
ATOM 1546 N N . GLU B 1 28 ? 4.516 -18.688 1.153 1 88.56 28 GLU B N 1
ATOM 1547 C CA . GLU B 1 28 ? 5.434 -19.625 1.813 1 88.56 28 GLU B CA 1
ATOM 1548 C C . GLU B 1 28 ? 4.918 -21.047 1.736 1 88.56 28 GLU B C 1
ATOM 1550 O O . GLU B 1 28 ? 5.633 -22 2.09 1 88.56 28 GLU B O 1
ATOM 1555 N N . LYS B 1 29 ? 3.736 -21.156 1.275 1 84.81 29 LYS B N 1
ATOM 1556 C CA . LYS B 1 29 ? 3.207 -22.5 1.115 1 84.81 29 LYS B CA 1
ATOM 1557 C C . LYS B 1 29 ? 4.047 -23.312 0.129 1 84.81 29 LYS B C 1
ATOM 1559 O O . LYS B 1 29 ? 4.508 -22.781 -0.883 1 84.81 29 LYS B O 1
ATOM 1564 N N . ASN B 1 30 ? 4.281 -24.562 0.431 1 82.75 30 ASN B N 1
ATOM 1565 C CA . ASN B 1 30 ? 5.031 -25.453 -0.447 1 82.75 30 ASN B CA 1
ATOM 1566 C C . ASN B 1 30 ? 4.309 -25.688 -1.77 1 82.75 30 ASN B C 1
ATOM 1568 O O . ASN B 1 30 ? 4.922 -25.625 -2.836 1 82.75 30 ASN B O 1
ATOM 1572 N N . ARG B 1 31 ? 3.045 -25.953 -1.744 1 86.31 31 ARG B N 1
ATOM 1573 C CA . ARG B 1 31 ? 2.205 -26.109 -2.928 1 86.31 31 ARG B CA 1
ATOM 1574 C C . ARG B 1 31 ? 1.232 -24.938 -3.066 1 86.31 31 ARG B C 1
ATOM 1576 O O . ARG B 1 31 ? 0.114 -25 -2.549 1 86.31 31 ARG B O 1
ATOM 1583 N N . VAL B 1 32 ? 1.774 -23.938 -3.738 1 82.38 32 VAL B N 1
ATOM 1584 C CA . VAL B 1 32 ? 0.963 -22.719 -3.844 1 82.38 32 VAL B CA 1
ATOM 1585 C C . VAL B 1 32 ? -0.001 -22.859 -5.02 1 82.38 32 VAL B C 1
ATOM 1587 O O . VAL B 1 32 ? 0.363 -23.375 -6.078 1 82.38 32 VAL B O 1
ATOM 1590 N N . ASP B 1 33 ? -1.221 -22.453 -4.66 1 88.69 33 ASP B N 1
ATOM 1591 C CA . ASP B 1 33 ? -2.229 -22.344 -5.711 1 88.69 33 ASP B CA 1
ATOM 1592 C C . ASP B 1 33 ? -2.102 -21.031 -6.469 1 88.69 33 ASP B C 1
ATOM 1594 O O . ASP B 1 33 ? -2.137 -19.953 -5.863 1 88.69 33 ASP B O 1
ATOM 1598 N N . ILE B 1 34 ? -1.955 -21.125 -7.688 1 89.69 34 ILE B N 1
ATOM 1599 C CA . ILE B 1 34 ? -1.78 -19.969 -8.555 1 89.69 34 ILE B CA 1
ATOM 1600 C C . ILE B 1 34 ? -2.949 -19 -8.367 1 89.69 34 ILE B C 1
ATOM 1602 O O . ILE B 1 34 ? -2.77 -17.781 -8.414 1 89.69 34 ILE B O 1
ATOM 1606 N N . GLU B 1 35 ? -4.078 -19.531 -8.078 1 89.06 35 GLU B N 1
ATOM 1607 C CA . GLU B 1 35 ? -5.277 -18.719 -7.93 1 89.06 35 GLU B CA 1
ATOM 1608 C C . GLU B 1 35 ? -5.207 -17.844 -6.676 1 89.06 35 GLU B C 1
ATOM 1610 O O . GLU B 1 35 ? -5.664 -16.703 -6.676 1 89.06 35 GLU B O 1
ATOM 1615 N N . GLU B 1 36 ? -4.645 -18.375 -5.652 1 90.5 36 GLU B N 1
ATOM 1616 C CA . GLU B 1 36 ? -4.488 -17.625 -4.41 1 90.5 36 GLU B CA 1
ATOM 1617 C C . GLU B 1 36 ? -3.49 -16.484 -4.578 1 90.5 36 GLU B C 1
ATOM 1619 O O . GLU B 1 36 ? -3.709 -15.383 -4.066 1 90.5 36 GLU B O 1
ATOM 1624 N N . LEU B 1 37 ? -2.465 -16.828 -5.297 1 92.75 37 LEU B N 1
ATOM 1625 C CA . LEU B 1 37 ? -1.465 -15.797 -5.555 1 92.75 37 LEU B CA 1
ATOM 1626 C C . LEU B 1 37 ? -2.045 -14.68 -6.41 1 92.75 37 LEU B C 1
ATOM 1628 O O . LEU B 1 37 ? -1.788 -13.5 -6.152 1 92.75 37 LEU B O 1
ATOM 1632 N N . ARG B 1 3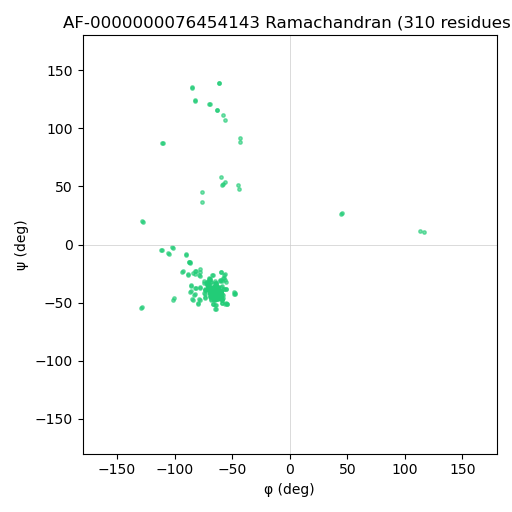8 ? -2.832 -15.086 -7.344 1 91.12 38 ARG B N 1
ATOM 1633 C CA . ARG B 1 38 ? -3.471 -14.117 -8.219 1 91.12 38 ARG B CA 1
ATOM 1634 C C . ARG B 1 38 ? -4.418 -13.211 -7.441 1 91.12 38 ARG B C 1
ATOM 1636 O O . ARG B 1 38 ? -4.508 -12.008 -7.711 1 91.12 38 ARG B O 1
ATOM 1643 N N . PHE B 1 39 ? -5.066 -13.789 -6.578 1 91.94 39 PHE B N 1
ATOM 1644 C CA . PHE B 1 39 ? -5.996 -13.039 -5.746 1 91.94 39 PHE B CA 1
ATOM 1645 C C . PHE B 1 39 ? -5.273 -11.93 -4.984 1 91.94 39 PHE B C 1
ATOM 1647 O O . PHE B 1 39 ? -5.715 -10.781 -4.984 1 91.94 39 PHE B O 1
ATOM 1654 N N . TRP B 1 40 ? -4.191 -12.289 -4.32 1 93.19 40 TRP B N 1
ATOM 1655 C CA . TRP B 1 40 ? -3.461 -11.32 -3.516 1 93.19 40 TRP B CA 1
ATOM 1656 C C . TRP B 1 40 ? -2.836 -10.242 -4.395 1 93.19 40 TRP B C 1
ATOM 1658 O O . TRP B 1 40 ? -2.801 -9.062 -4.016 1 93.19 40 TRP B O 1
ATOM 1668 N N . CYS B 1 41 ? -2.363 -10.656 -5.535 1 94.44 41 CYS B N 1
ATOM 1669 C CA . CYS B 1 41 ? -1.837 -9.664 -6.469 1 94.44 41 CYS B CA 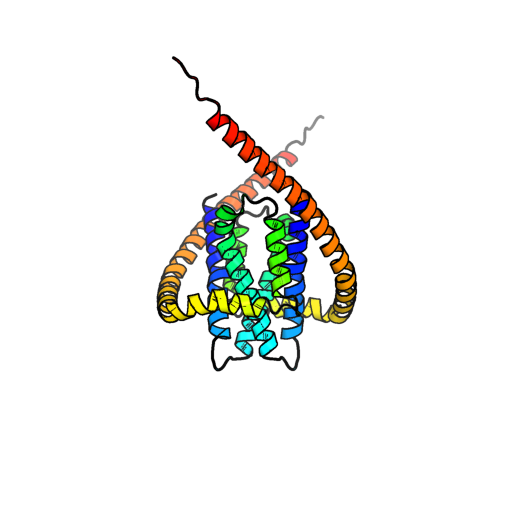1
ATOM 1670 C C . CYS B 1 41 ? -2.916 -8.672 -6.871 1 94.44 41 CYS B C 1
ATOM 1672 O O . CYS B 1 41 ? -2.672 -7.461 -6.895 1 94.44 41 CYS B O 1
ATOM 1674 N N . LYS B 1 42 ? -4.086 -9.172 -7.203 1 93 42 LYS B N 1
ATOM 1675 C CA . LYS B 1 42 ? -5.195 -8.305 -7.578 1 93 42 LYS B CA 1
ATOM 1676 C C . LYS B 1 42 ? -5.559 -7.355 -6.438 1 93 42 LYS B C 1
ATOM 1678 O O . LYS B 1 42 ? -5.832 -6.176 -6.668 1 93 42 LYS B O 1
ATOM 1683 N N . TYR B 1 43 ? -5.598 -7.922 -5.277 1 94.5 43 TYR B N 1
ATOM 1684 C CA . TYR B 1 43 ? -5.883 -7.113 -4.098 1 94.5 43 TYR B CA 1
ATOM 1685 C C . TYR B 1 43 ? -4.914 -5.941 -3.994 1 94.5 43 TYR B C 1
ATOM 1687 O O . TYR B 1 43 ? -5.332 -4.793 -3.834 1 94.5 43 TYR B O 1
ATOM 1695 N N . TRP B 1 44 ? -3.646 -6.242 -4.086 1 94.56 44 TRP B N 1
ATOM 1696 C CA . TRP B 1 44 ? -2.609 -5.23 -3.896 1 94.56 44 TRP B CA 1
ATOM 1697 C C . TRP B 1 44 ? -2.619 -4.219 -5.039 1 94.56 44 TRP B C 1
ATOM 1699 O O . TRP B 1 44 ? -2.322 -3.041 -4.836 1 94.56 44 TRP B O 1
ATOM 1709 N N . ILE B 1 45 ? -2.965 -4.648 -6.223 1 94 45 ILE B N 1
ATOM 1710 C CA . ILE B 1 45 ? -3.092 -3.734 -7.352 1 94 45 ILE B CA 1
ATOM 1711 C C . ILE B 1 45 ? -4.191 -2.713 -7.066 1 94 45 ILE B C 1
ATOM 1713 O O . ILE B 1 45 ? -4.02 -1.519 -7.316 1 94 45 ILE B O 1
ATOM 1717 N N . ILE B 1 46 ? -5.293 -3.193 -6.59 1 92.56 46 ILE B N 1
ATOM 1718 C CA . ILE B 1 46 ? -6.422 -2.328 -6.262 1 92.56 46 ILE B CA 1
ATOM 1719 C C . ILE B 1 46 ? -6.016 -1.341 -5.172 1 92.56 46 ILE B C 1
ATOM 1721 O O . ILE B 1 46 ? -6.301 -0.145 -5.273 1 92.56 46 ILE B O 1
ATOM 1725 N N . VAL B 1 47 ? -5.344 -1.842 -4.141 1 92.88 47 VAL B N 1
ATOM 1726 C CA . VAL B 1 47 ? -4.883 -1.003 -3.039 1 92.88 47 VAL B CA 1
ATOM 1727 C C . VAL B 1 47 ? -3.922 0.059 -3.566 1 92.88 47 VAL B C 1
ATOM 1729 O O . VAL B 1 47 ? -3.988 1.223 -3.164 1 92.88 47 VAL B O 1
ATOM 1732 N N . ALA B 1 48 ? -3.014 -0.33 -4.441 1 92.25 48 ALA B N 1
ATOM 1733 C CA . ALA B 1 48 ? -2.072 0.605 -5.055 1 92.25 48 ALA B CA 1
ATOM 1734 C C . ALA B 1 48 ? -2.809 1.689 -5.836 1 92.25 48 ALA B C 1
ATOM 1736 O O . ALA B 1 48 ? -2.473 2.871 -5.734 1 92.25 48 ALA B O 1
ATOM 1737 N N . LEU B 1 49 ? -3.773 1.292 -6.629 1 89.62 49 LEU B N 1
ATOM 1738 C CA . LEU B 1 49 ? -4.566 2.236 -7.41 1 89.62 49 LEU B CA 1
ATOM 1739 C C . LEU B 1 49 ? -5.281 3.23 -6.5 1 89.62 49 LEU B C 1
ATOM 1741 O O . LEU B 1 49 ? -5.277 4.434 -6.766 1 89.62 49 LEU B O 1
ATOM 1745 N N . PHE B 1 50 ? -5.844 2.729 -5.48 1 87.88 50 PHE B N 1
ATOM 1746 C CA . PHE B 1 50 ? -6.539 3.582 -4.523 1 87.88 50 PHE B CA 1
ATOM 1747 C C . PHE B 1 50 ? -5.57 4.551 -3.857 1 87.88 50 PHE B C 1
ATOM 1749 O O . PHE B 1 50 ? -5.914 5.707 -3.611 1 87.88 50 PHE B O 1
ATOM 1756 N N . THR B 1 51 ? -4.406 4.062 -3.527 1 87.56 51 THR B N 1
ATOM 1757 C CA . THR B 1 51 ? -3.393 4.906 -2.908 1 87.56 51 THR B CA 1
ATOM 1758 C C . THR B 1 51 ? -2.988 6.039 -3.846 1 87.56 51 THR B C 1
ATOM 1760 O O . THR B 1 51 ? -2.844 7.188 -3.416 1 87.56 51 THR B O 1
ATOM 1763 N N . VAL B 1 52 ? -2.924 5.781 -5.074 1 85.38 52 VAL B N 1
ATOM 1764 C CA . VAL B 1 52 ? -2.541 6.77 -6.078 1 85.38 52 VAL B CA 1
ATOM 1765 C C . VAL B 1 52 ? -3.678 7.773 -6.277 1 85.38 52 VAL B C 1
ATOM 1767 O O . VAL B 1 52 ? -3.441 8.977 -6.367 1 85.38 52 VAL B O 1
ATOM 1770 N N . LEU B 1 53 ? -4.844 7.293 -6.258 1 84 53 LEU B N 1
ATOM 1771 C CA . LEU B 1 53 ? -6.016 8.133 -6.496 1 84 53 LEU B CA 1
ATOM 1772 C C . LEU B 1 53 ? -6.367 8.945 -5.258 1 84 53 LEU B C 1
ATOM 1774 O O . LEU B 1 53 ? -7.051 9.969 -5.352 1 84 53 LEU B O 1
ATOM 1778 N N . GLU B 1 54 ? -5.992 8.391 -4.105 1 76.75 54 GLU B N 1
ATOM 1779 C CA . GLU B 1 54 ? -6.34 9.016 -2.832 1 76.75 54 GLU B CA 1
ATOM 1780 C C . GLU B 1 54 ? -6.02 10.508 -2.84 1 76.75 54 GLU B C 1
ATOM 1782 O O . GLU B 1 54 ? -6.801 11.32 -2.34 1 76.75 54 GLU B O 1
ATOM 1787 N N . LYS B 1 55 ? -4.887 10.969 -3.369 1 69.5 55 LYS B N 1
ATOM 1788 C CA . LYS B 1 55 ? -4.637 12.406 -3.395 1 69.5 55 LYS B CA 1
ATOM 1789 C C . LYS B 1 55 ? -5.711 13.141 -4.191 1 69.5 55 LYS B C 1
ATOM 1791 O O . LYS B 1 55 ? -6.105 14.25 -3.832 1 69.5 55 LYS B O 1
ATOM 1796 N N . PHE B 1 56 ? -6.234 12.477 -5.145 1 70.25 56 PHE B N 1
ATOM 1797 C CA . PHE B 1 56 ? -7.281 13.07 -5.969 1 70.25 56 PHE B CA 1
ATOM 1798 C C . PHE B 1 56 ? -8.641 12.938 -5.293 1 70.25 56 PHE B C 1
ATOM 1800 O O . PHE B 1 56 ? -9.438 13.875 -5.297 1 70.25 56 PHE B O 1
ATOM 1807 N N . ALA B 1 57 ? -8.789 11.727 -4.777 1 68.38 57 ALA B N 1
ATOM 1808 C CA . ALA B 1 57 ? -10.062 11.438 -4.125 1 68.38 57 ALA B CA 1
ATOM 1809 C C . ALA B 1 57 ? -10.258 12.32 -2.891 1 68.38 57 ALA B C 1
ATOM 1811 O O . ALA B 1 57 ? -11.391 12.688 -2.557 1 68.38 57 ALA B O 1
ATOM 1812 N N . ASP B 1 58 ? -9.078 12.578 -2.271 1 69.31 58 ASP B N 1
ATOM 1813 C CA . ASP B 1 58 ? -9.164 13.422 -1.086 1 69.31 58 ASP B CA 1
ATOM 1814 C C . ASP B 1 58 ? -9.773 14.781 -1.423 1 69.31 58 ASP B C 1
ATOM 1816 O O . ASP B 1 58 ? -10.453 15.391 -0.59 1 69.31 58 ASP B O 1
ATOM 1820 N N . ILE B 1 59 ? -9.445 15.227 -2.578 1 66.75 59 ILE B N 1
ATOM 1821 C CA . ILE B 1 59 ? -10.008 16.5 -3.021 1 66.75 59 ILE B CA 1
ATOM 1822 C C . ILE B 1 59 ? -11.523 16.359 -3.15 1 66.75 59 ILE B C 1
ATOM 1824 O O . ILE B 1 59 ? -12.266 17.281 -2.775 1 66.75 59 ILE B O 1
ATOM 1828 N N . PHE B 1 60 ? -11.945 15.211 -3.672 1 67 60 PHE B N 1
ATOM 1829 C CA . PHE B 1 60 ? -13.359 15.023 -3.98 1 67 60 PHE B CA 1
ATOM 1830 C C . PHE B 1 60 ? -14.117 14.523 -2.756 1 67 60 PHE B C 1
ATOM 1832 O O . PHE B 1 60 ? -15.25 14.938 -2.508 1 67 60 PHE B O 1
ATOM 1839 N N . VAL B 1 61 ? -13.523 13.656 -2.053 1 64.06 61 VAL B N 1
ATOM 1840 C CA . VAL B 1 61 ? -14.25 12.992 -0.975 1 64.06 61 VAL B CA 1
ATOM 1841 C C . VAL B 1 61 ? -13.688 13.438 0.375 1 64.06 61 VAL B C 1
ATOM 1843 O O . VAL B 1 61 ? -14.195 13.039 1.426 1 64.06 61 VAL B O 1
ATOM 1846 N N . GLY B 1 62 ? -12.609 14.242 0.356 1 65.06 62 GLY B N 1
ATOM 1847 C CA . GLY B 1 62 ? -11.961 14.664 1.589 1 65.06 62 GLY B CA 1
ATOM 1848 C C . GLY B 1 62 ? -12.891 15.43 2.514 1 65.06 62 GLY B C 1
ATOM 1849 O O . GLY B 1 62 ? -12.688 15.438 3.73 1 65.06 62 GLY B O 1
ATOM 1850 N N . TRP B 1 63 ? -13.883 15.992 1.922 1 66 63 TRP B N 1
ATOM 1851 C CA . TRP B 1 63 ? -14.797 16.781 2.74 1 66 63 TRP B CA 1
ATOM 1852 C C . TRP B 1 63 ? -15.898 15.898 3.332 1 66 63 TRP B C 1
ATOM 1854 O O . TRP B 1 63 ? -16.641 16.328 4.219 1 66 63 TRP B O 1
ATOM 1864 N N . LEU B 1 64 ? -16.141 14.727 2.918 1 64.94 64 LEU B N 1
ATOM 1865 C CA . LEU B 1 64 ? -17.172 13.828 3.402 1 64.94 64 LEU B CA 1
ATOM 1866 C C . LEU B 1 64 ? -16.859 13.344 4.816 1 64.94 64 LEU B C 1
ATOM 1868 O O . LEU B 1 64 ? -15.75 12.883 5.086 1 64.94 64 LEU B O 1
ATOM 1872 N N . PRO B 1 65 ? -17.859 13.688 5.711 1 62.31 65 PRO B N 1
ATOM 1873 C CA . PRO B 1 65 ? -17.734 13.078 7.039 1 62.31 65 PRO B CA 1
ATOM 1874 C C . PRO B 1 65 ? -17.703 11.555 6.992 1 62.31 65 PRO B C 1
ATOM 1876 O O . PRO B 1 65 ? -18.266 10.945 6.078 1 62.31 65 PRO B O 1
ATOM 1879 N N . MET B 1 66 ? -16.641 10.922 7.285 1 73.12 66 MET B N 1
ATOM 1880 C CA . MET B 1 66 ? -16.547 9.469 7.375 1 73.12 66 MET B CA 1
ATOM 1881 C C . MET B 1 66 ? -15.664 8.906 6.27 1 73.12 66 MET B C 1
ATOM 1883 O O . MET B 1 66 ? -15.789 7.742 5.891 1 73.12 66 MET B O 1
ATOM 1887 N N . TYR B 1 67 ? -15.023 9.734 5.648 1 76.12 67 TYR B N 1
ATOM 1888 C CA . TYR B 1 67 ? -14.141 9.312 4.57 1 76.12 67 TYR B CA 1
ATOM 1889 C C . TYR B 1 67 ? -13.25 8.156 5.016 1 76.12 67 TYR B C 1
ATOM 1891 O O . TYR B 1 67 ? -13.109 7.164 4.293 1 76.12 67 TYR B O 1
ATOM 1899 N N . GLY B 1 68 ? -12.781 8.289 6.23 1 75.56 68 GLY B N 1
ATOM 1900 C CA . GLY B 1 68 ? -11.922 7.242 6.77 1 75.56 68 GLY B CA 1
ATOM 1901 C C . GLY B 1 68 ? -12.648 5.922 6.945 1 75.56 68 GLY B C 1
ATOM 1902 O O . GLY B 1 68 ? -12.086 4.859 6.664 1 75.56 68 GLY B O 1
ATOM 1903 N N . GLU B 1 69 ? -13.859 6.027 7.258 1 78.69 69 GLU B N 1
ATOM 1904 C CA . GLU B 1 69 ? -14.648 4.816 7.469 1 78.69 69 GLU B CA 1
ATOM 1905 C C . GLU B 1 69 ? -14.969 4.121 6.148 1 78.69 69 GLU B C 1
ATOM 1907 O O . GLU B 1 69 ? -14.984 2.893 6.074 1 78.69 69 GLU B O 1
ATOM 1912 N N . MET B 1 70 ? -15.25 4.953 5.195 1 82.31 70 MET B N 1
ATOM 1913 C CA . MET B 1 70 ? -15.547 4.379 3.887 1 82.31 70 MET B CA 1
ATOM 1914 C C . MET B 1 70 ? -14.336 3.623 3.338 1 82.31 70 MET B C 1
ATOM 1916 O O . MET B 1 70 ? -14.484 2.545 2.76 1 82.31 70 MET B O 1
ATOM 1920 N N . LYS B 1 71 ? -13.148 4.156 3.59 1 83 71 LYS B N 1
ATOM 1921 C CA . LYS B 1 71 ? -11.922 3.482 3.166 1 83 71 LYS B CA 1
ATOM 1922 C C . LYS B 1 71 ? -11.766 2.137 3.869 1 83 71 LYS B C 1
ATOM 1924 O O . LYS B 1 71 ? -11.391 1.144 3.242 1 83 71 LYS B O 1
ATOM 1929 N N . LEU B 1 72 ? -12.086 2.15 5.082 1 84.5 72 LEU B N 1
ATOM 1930 C CA . LEU B 1 72 ? -11.977 0.925 5.867 1 84.5 72 LEU B CA 1
ATOM 1931 C C . LEU B 1 72 ? -12.93 -0.143 5.336 1 84.5 72 LEU B C 1
ATOM 1933 O O . LEU B 1 72 ? -12.547 -1.307 5.195 1 84.5 72 LEU B O 1
ATOM 1937 N N . VAL B 1 73 ? -14.109 0.229 5.031 1 83.56 73 VAL B N 1
ATOM 1938 C CA . VAL B 1 73 ? -15.109 -0.696 4.504 1 83.56 73 VAL B CA 1
ATOM 1939 C C . VAL B 1 73 ? -14.641 -1.253 3.164 1 83.56 73 VAL B C 1
ATOM 1941 O O . VAL B 1 73 ? -14.828 -2.438 2.875 1 83.56 73 VA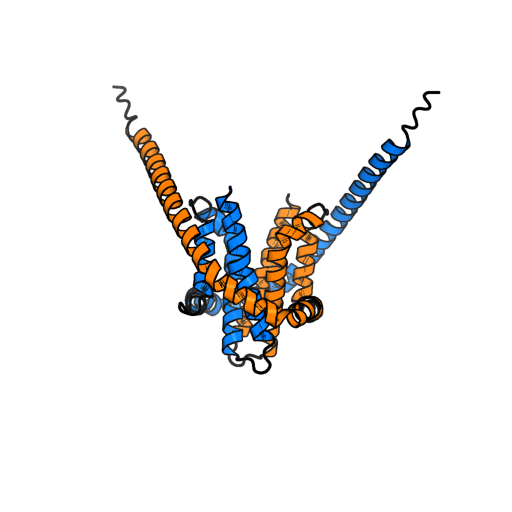L B O 1
ATOM 1944 N N . LEU B 1 74 ? -14.07 -0.43 2.414 1 85 74 LEU B N 1
ATOM 1945 C CA . LEU B 1 74 ? -13.562 -0.862 1.115 1 85 74 LEU B CA 1
ATOM 1946 C C . LEU B 1 74 ? -12.484 -1.925 1.276 1 85 74 LEU B C 1
ATOM 1948 O O . LEU B 1 74 ? -12.523 -2.959 0.607 1 85 74 LEU B O 1
ATOM 1952 N N . PHE B 1 75 ? -11.586 -1.755 2.193 1 87.62 75 PHE B N 1
ATOM 1953 C CA . PHE B 1 75 ? -10.484 -2.691 2.412 1 87.62 75 PHE B CA 1
ATOM 1954 C C . PHE B 1 75 ? -11.008 -4.039 2.885 1 87.62 75 PHE B C 1
ATOM 1956 O O . PHE B 1 75 ? -10.578 -5.086 2.396 1 87.62 75 PHE B O 1
ATOM 1963 N N . VAL B 1 76 ? -11.984 -4.039 3.764 1 83.19 76 VAL B N 1
ATOM 1964 C CA . VAL B 1 76 ? -12.555 -5.281 4.281 1 83.19 76 VAL B CA 1
ATOM 1965 C C . VAL B 1 76 ? -13.336 -5.988 3.176 1 83.19 76 VAL B C 1
ATOM 1967 O O . VAL B 1 76 ? -13.25 -7.211 3.035 1 83.19 76 VAL B O 1
ATOM 1970 N N . TYR B 1 77 ? -14.086 -5.168 2.396 1 85.38 77 TYR B N 1
ATOM 1971 C CA . TYR B 1 77 ? -14.867 -5.699 1.282 1 85.38 77 TYR B CA 1
ATOM 1972 C C . TYR B 1 77 ? -13.977 -6.438 0.296 1 85.38 77 TYR B C 1
ATOM 1974 O O . TYR B 1 77 ? -14.391 -7.434 -0.302 1 85.38 77 TYR B O 1
ATOM 1982 N N . LEU B 1 78 ? -12.781 -6.094 0.169 1 88.81 78 LEU B N 1
ATOM 1983 C CA . LEU B 1 78 ? -11.867 -6.641 -0.828 1 88.81 78 LEU B CA 1
ATOM 1984 C C . LEU B 1 78 ? -11.367 -8.016 -0.405 1 88.81 78 LEU B C 1
ATOM 1986 O O . LEU B 1 78 ? -11.344 -8.953 -1.211 1 88.81 78 LEU B O 1
ATOM 1990 N N . TRP B 1 79 ? -10.898 -8.234 0.837 1 82.06 79 TRP B N 1
ATOM 1991 C CA . TRP B 1 79 ? -10.289 -9.523 1.151 1 82.06 79 TRP B CA 1
ATOM 1992 C C . TRP B 1 79 ? -11.25 -10.406 1.931 1 82.06 79 TRP B C 1
ATOM 1994 O O . TRP B 1 79 ? -10.969 -11.586 2.16 1 82.06 79 TRP B O 1
ATOM 2004 N N . TYR B 1 80 ? -12.367 -9.898 2.215 1 76.25 80 TYR B N 1
ATOM 2005 C CA . TYR B 1 80 ? -13.352 -10.766 2.863 1 76.25 80 TYR B CA 1
ATOM 2006 C C . TYR B 1 80 ? -13.742 -11.922 1.953 1 76.25 80 TYR B C 1
ATOM 2008 O O . TYR B 1 80 ? -14.164 -11.703 0.814 1 76.25 80 TYR B O 1
ATOM 2016 N N . PRO B 1 81 ? -13.414 -13.133 2.41 1 73.88 81 PRO B N 1
ATOM 2017 C CA . PRO B 1 81 ? -13.539 -14.32 1.565 1 73.88 81 PRO B CA 1
ATOM 2018 C C . PRO B 1 81 ? -14.953 -14.516 1.028 1 73.88 81 PRO B C 1
ATOM 2020 O O . PRO B 1 81 ? -15.133 -15.047 -0.07 1 73.88 81 PRO B O 1
ATOM 2023 N N . LYS B 1 82 ? -15.914 -14.062 1.646 1 73.88 82 LYS B N 1
ATOM 2024 C CA . LYS B 1 82 ? -17.281 -14.352 1.221 1 73.88 82 LYS B CA 1
ATOM 2025 C C . LYS B 1 82 ? -17.75 -13.352 0.162 1 73.88 82 LYS B C 1
ATOM 2027 O O . LYS B 1 82 ? -18.672 -13.641 -0.605 1 73.88 82 LYS B O 1
ATOM 2032 N N . THR B 1 83 ? -17.125 -12.273 -0.028 1 74.94 83 THR B N 1
ATOM 2033 C CA . THR B 1 83 ? -17.656 -11.227 -0.889 1 74.94 83 THR B CA 1
ATOM 2034 C C . THR B 1 83 ? -16.906 -11.195 -2.223 1 74.94 83 THR B C 1
ATOM 2036 O O . THR B 1 83 ? -17.391 -10.586 -3.188 1 74.94 83 THR B O 1
ATOM 2039 N N . LYS B 1 84 ? -15.883 -11.906 -2.361 1 76.88 84 LYS B N 1
ATOM 2040 C CA . LYS B 1 84 ? -15.094 -11.891 -3.586 1 76.88 84 LYS B CA 1
ATOM 2041 C C . LYS B 1 84 ? -14.844 -10.469 -4.066 1 76.88 84 LYS B C 1
ATOM 2043 O O . LYS B 1 84 ? -14.93 -10.188 -5.262 1 76.88 84 LYS B O 1
ATOM 2048 N N . GLY B 1 85 ? -14.812 -9.539 -3.332 1 86 85 GLY B N 1
ATOM 2049 C CA . GLY B 1 85 ? -14.727 -8.125 -3.664 1 86 85 GLY B CA 1
ATOM 2050 C C . GLY B 1 85 ? -13.539 -7.789 -4.547 1 86 85 GLY B C 1
ATOM 2051 O O . GLY B 1 85 ? -13.672 -7.031 -5.512 1 86 85 GLY B O 1
ATOM 2052 N N . THR B 1 86 ? -12.477 -8.422 -4.289 1 89.69 86 THR B N 1
ATOM 2053 C CA . THR B 1 86 ? -11.258 -8.148 -5.043 1 89.69 86 THR B CA 1
ATOM 2054 C C . THR B 1 86 ? -11.445 -8.484 -6.52 1 89.69 86 THR B C 1
ATOM 2056 O O . THR B 1 86 ? -11.102 -7.688 -7.395 1 89.69 86 THR B O 1
ATOM 2059 N N . GLY B 1 87 ? -12.031 -9.648 -6.781 1 87.88 87 GLY B N 1
ATOM 2060 C CA . GLY B 1 87 ? -12.273 -10.039 -8.156 1 87.88 87 GLY B CA 1
ATOM 2061 C C . GLY B 1 87 ? -13.18 -9.086 -8.906 1 87.88 87 GLY B C 1
ATOM 2062 O O . GLY B 1 87 ? -12.898 -8.719 -10.047 1 87.88 87 GLY B O 1
ATOM 2063 N N . TYR B 1 88 ? -14.234 -8.688 -8.328 1 87.12 88 TYR B N 1
ATOM 2064 C CA . TYR B 1 88 ? -15.219 -7.809 -8.945 1 87.12 88 TYR B CA 1
ATOM 2065 C C . TYR B 1 88 ? -14.617 -6.438 -9.242 1 87.12 88 TYR B C 1
ATOM 2067 O O . TYR B 1 88 ? -14.727 -5.934 -10.359 1 87.12 88 TYR B O 1
ATOM 2075 N N . VAL B 1 89 ? -14.047 -5.879 -8.266 1 87.38 89 VAL B N 1
ATOM 2076 C CA . VAL B 1 89 ? -13.469 -4.547 -8.414 1 87.38 89 VAL B CA 1
ATOM 2077 C C . VAL B 1 89 ? -12.359 -4.578 -9.461 1 87.38 89 VAL B C 1
ATOM 2079 O O . VAL B 1 89 ? -12.234 -3.652 -10.266 1 87.38 89 VAL B O 1
ATOM 2082 N N . TYR B 1 90 ? -11.617 -5.637 -9.438 1 90.94 90 TYR B N 1
ATOM 2083 C CA . TYR B 1 90 ? -10.531 -5.793 -10.406 1 90.94 90 TYR B CA 1
ATOM 2084 C C . TYR B 1 90 ? -11.07 -5.844 -11.828 1 90.94 90 TYR B C 1
ATOM 2086 O O . TYR B 1 90 ? -10.57 -5.145 -12.711 1 90.94 90 TYR B O 1
ATOM 2094 N N . GLN B 1 91 ? -12.039 -6.586 -12.055 1 87.38 91 GLN B N 1
ATOM 2095 C CA . GLN B 1 91 ? -12.602 -6.781 -13.391 1 87.38 91 GLN B CA 1
ATOM 2096 C C . GLN B 1 91 ? -13.32 -5.527 -13.875 1 87.38 91 GLN B C 1
ATOM 2098 O O . GLN B 1 91 ? -13.344 -5.238 -15.07 1 87.38 91 GLN B O 1
ATOM 2103 N N . THR B 1 92 ? -13.859 -4.758 -12.969 1 84.31 92 THR B N 1
ATOM 2104 C CA . THR B 1 92 ? -14.648 -3.586 -13.328 1 84.31 92 THR B CA 1
ATOM 2105 C C . THR B 1 92 ? -13.75 -2.369 -13.531 1 84.31 92 THR B C 1
ATOM 2107 O O . THR B 1 92 ? -13.992 -1.561 -14.43 1 84.31 92 THR B O 1
ATOM 2110 N N . LEU B 1 93 ? -12.773 -2.295 -12.805 1 79.62 93 LEU B N 1
ATOM 2111 C CA . LEU B 1 93 ? -11.961 -1.089 -12.836 1 79.62 93 LEU B CA 1
ATOM 2112 C C . LEU B 1 93 ? -10.695 -1.312 -13.664 1 79.62 93 LEU B C 1
ATOM 2114 O O . LEU B 1 93 ? -10.336 -0.481 -14.5 1 79.62 93 LEU B O 1
ATOM 2118 N N . LEU B 1 94 ? -10.023 -2.354 -13.453 1 79.69 94 LEU B N 1
ATOM 2119 C CA . LEU B 1 94 ? -8.703 -2.553 -14.047 1 79.69 94 LEU B CA 1
ATOM 2120 C C . LEU B 1 94 ? -8.828 -3.115 -15.461 1 79.69 94 LEU B C 1
ATOM 2122 O O . LEU B 1 94 ? -8.188 -2.611 -16.391 1 79.69 94 LEU B O 1
ATOM 2126 N N . ARG B 1 95 ? -9.633 -4.105 -15.562 1 77.88 95 ARG B N 1
ATOM 2127 C CA . ARG B 1 95 ? -9.727 -4.809 -16.844 1 77.88 95 ARG B CA 1
ATOM 2128 C C . ARG B 1 95 ? -10.18 -3.865 -17.953 1 77.88 95 ARG B C 1
ATOM 2130 O O . ARG B 1 95 ? -9.57 -3.82 -19.016 1 77.88 95 ARG B O 1
ATOM 2137 N N . PRO B 1 96 ? -11.125 -3.133 -17.688 1 74.25 96 PRO B N 1
ATOM 2138 C CA . PRO B 1 96 ? -11.562 -2.268 -18.797 1 74.25 96 PRO B CA 1
ATOM 2139 C C . PRO B 1 96 ? -10.586 -1.13 -19.078 1 74.25 96 PRO B C 1
ATOM 2141 O O . PRO B 1 96 ? -10.453 -0.696 -20.219 1 74.25 96 PRO B O 1
ATOM 2144 N N . TYR B 1 97 ? -10 -0.675 -18.172 1 70.5 97 TYR B N 1
ATOM 2145 C CA . TYR B 1 97 ? -9.086 0.454 -18.344 1 70.5 97 TYR B CA 1
ATOM 2146 C C . TYR B 1 97 ? -7.797 0.021 -19.031 1 70.5 97 TYR B C 1
ATOM 2148 O O . TYR B 1 97 ? -7.305 0.706 -19.922 1 70.5 97 TYR B O 1
ATOM 2156 N N . ILE B 1 98 ? -7.25 -1.036 -18.625 1 68.62 98 ILE B N 1
ATOM 2157 C CA . ILE B 1 98 ? -5.938 -1.434 -19.125 1 68.62 98 ILE B CA 1
ATOM 2158 C C . ILE B 1 98 ? -6.09 -2.135 -20.469 1 68.62 98 ILE B C 1
ATOM 2160 O O . ILE B 1 98 ? -5.25 -1.978 -21.359 1 68.62 98 ILE B O 1
ATOM 2164 N N . SER B 1 99 ? -7.141 -2.916 -20.625 1 69.06 99 SER B N 1
ATOM 2165 C CA . SER B 1 99 ? -7.344 -3.631 -21.875 1 69.06 99 SER B CA 1
ATOM 2166 C C . SER B 1 99 ? -7.488 -2.662 -23.047 1 69.06 99 SER B C 1
ATOM 2168 O O . SER B 1 99 ? -6.996 -2.928 -24.141 1 69.06 99 SER B O 1
ATOM 2170 N N . LYS B 1 100 ? -7.988 -1.576 -22.75 1 68.06 100 LYS B N 1
ATOM 2171 C CA . LYS B 1 100 ? -8.234 -0.611 -23.828 1 68.06 100 LYS B CA 1
ATOM 2172 C C . LYS B 1 100 ? -6.965 0.166 -24.172 1 68.06 100 LYS B C 1
ATOM 2174 O O . LYS B 1 100 ? -6.801 0.639 -25.297 1 68.06 100 LYS B O 1
ATOM 2179 N N . HIS B 1 101 ? -6.105 0.184 -23.219 1 65.12 101 HIS B N 1
ATOM 2180 C CA . HIS B 1 101 ? -4.992 1.095 -23.453 1 65.12 101 HIS B CA 1
ATOM 2181 C C . HIS B 1 101 ? -3.652 0.386 -23.281 1 65.12 101 HIS B C 1
ATOM 2183 O O . HIS B 1 101 ? -2.629 1.031 -23.047 1 65.12 101 HIS B O 1
ATOM 2189 N N . GLU B 1 102 ? -3.592 -0.919 -23.344 1 65.69 102 GLU B N 1
ATOM 2190 C CA . GLU B 1 102 ? -2.396 -1.696 -23.031 1 65.69 102 GLU B CA 1
ATOM 2191 C C . GLU B 1 102 ? -1.207 -1.243 -23.875 1 65.69 102 GLU B C 1
ATOM 2193 O O . GLU B 1 102 ? -0.119 -1.008 -23.344 1 65.69 102 GLU B O 1
ATOM 2198 N N . ASN B 1 103 ? -1.441 -1.182 -25.078 1 66.38 103 ASN B N 1
ATOM 2199 C CA . ASN B 1 103 ? -0.353 -0.834 -25.984 1 66.38 103 ASN B CA 1
ATOM 2200 C C . ASN B 1 103 ? 0.116 0.603 -25.766 1 66.38 103 ASN B C 1
ATOM 2202 O O . ASN B 1 103 ? 1.316 0.879 -25.797 1 66.38 103 ASN B O 1
ATOM 2206 N N . ASP B 1 104 ? -0.77 1.404 -25.562 1 69.88 104 ASP B N 1
ATOM 2207 C CA . ASP B 1 104 ? -0.433 2.812 -25.391 1 69.88 104 ASP B CA 1
ATOM 2208 C C . ASP B 1 104 ? 0.296 3.039 -24.062 1 69.88 104 ASP B C 1
ATOM 2210 O O . ASP B 1 104 ? 1.242 3.828 -24 1 69.88 104 ASP B O 1
ATOM 2214 N N . ILE B 1 105 ? -0.037 2.289 -23.141 1 66.06 105 ILE B N 1
ATOM 2215 C CA . ILE B 1 105 ? 0.566 2.434 -21.812 1 66.06 105 ILE B CA 1
ATOM 2216 C C . ILE B 1 105 ? 1.997 1.902 -21.844 1 66.06 105 ILE B C 1
ATOM 2218 O O . ILE B 1 105 ? 2.914 2.543 -21.328 1 66.06 105 ILE B O 1
ATOM 2222 N N . ASP B 1 106 ? 2.145 0.768 -22.516 1 66.88 106 ASP B N 1
ATOM 2223 C CA . ASP B 1 106 ? 3.477 0.179 -22.609 1 66.88 106 ASP B CA 1
ATOM 2224 C C . ASP B 1 106 ? 4.457 1.142 -23.281 1 66.88 106 ASP B C 1
ATOM 2226 O O . ASP B 1 106 ? 5.598 1.283 -22.828 1 66.88 106 ASP B O 1
ATOM 2230 N N . ARG B 1 107 ? 3.982 1.703 -24.328 1 66.62 107 ARG B N 1
ATOM 2231 C CA . ARG B 1 107 ? 4.848 2.629 -25.062 1 66.62 107 ARG B CA 1
ATOM 2232 C C . ARG B 1 107 ? 5.148 3.869 -24.234 1 66.62 107 ARG B C 1
ATOM 2234 O O . ARG B 1 107 ? 6.285 4.336 -24.188 1 66.62 107 ARG B O 1
ATOM 2241 N N . THR B 1 108 ? 4.137 4.344 -23.672 1 66.56 108 THR B N 1
ATOM 2242 C CA . THR B 1 108 ? 4.297 5.523 -22.828 1 66.56 108 THR B CA 1
ATOM 2243 C C . THR B 1 108 ? 5.184 5.219 -21.625 1 66.56 108 THR B C 1
ATOM 2245 O O . THR B 1 108 ? 6.023 6.035 -21.25 1 66.56 108 THR B O 1
ATOM 2248 N N . LEU B 1 109 ? 5.059 4.055 -21.156 1 67 109 LEU B N 1
ATOM 2249 C CA . LEU B 1 109 ? 5.848 3.646 -20 1 67 109 LEU B CA 1
ATOM 2250 C C . LEU B 1 109 ? 7.324 3.533 -20.359 1 67 109 LEU B C 1
ATOM 2252 O O . LEU B 1 109 ? 8.188 3.939 -19.578 1 67 109 LEU B O 1
ATOM 2256 N N . MET B 1 110 ? 7.551 2.955 -21.562 1 69.38 110 MET B N 1
ATOM 2257 C CA . MET B 1 110 ? 8.938 2.803 -21.984 1 69.38 110 MET B CA 1
ATOM 2258 C C . MET B 1 110 ? 9.586 4.164 -22.219 1 69.38 110 MET B C 1
ATOM 2260 O O . MET B 1 110 ? 10.758 4.363 -21.875 1 69.38 110 MET B O 1
ATOM 2264 N N . GLU B 1 111 ? 8.852 5.027 -22.75 1 69.56 111 GLU B N 1
ATOM 2265 C CA . GLU B 1 111 ? 9.359 6.379 -22.953 1 69.56 111 GLU B CA 1
ATOM 2266 C C . GLU B 1 111 ? 9.555 7.109 -21.625 1 69.56 111 GLU B C 1
ATOM 2268 O O . GLU B 1 111 ? 10.547 7.816 -21.438 1 69.56 111 GLU B O 1
ATOM 2273 N N . TRP B 1 112 ? 8.609 6.867 -20.781 1 67.69 112 TRP B N 1
ATOM 2274 C CA . TRP B 1 112 ? 8.672 7.492 -19.469 1 67.69 112 TRP B CA 1
ATOM 2275 C C . TRP B 1 112 ? 9.781 6.863 -18.625 1 67.69 112 TRP B C 1
ATOM 2277 O O . TRP B 1 112 ? 10.469 7.562 -17.875 1 67.69 112 TRP B O 1
ATOM 2287 N N . LYS B 1 113 ? 9.906 5.562 -18.828 1 68.5 113 LYS B N 1
ATOM 2288 C CA . LYS B 1 113 ? 11.008 4.891 -18.141 1 68.5 113 LYS B CA 1
ATOM 2289 C C . LYS B 1 113 ? 12.352 5.508 -18.516 1 68.5 113 LYS B C 1
ATOM 2291 O O . LYS B 1 113 ? 13.188 5.758 -17.641 1 68.5 113 LYS B O 1
ATOM 2296 N N . ALA B 1 114 ? 12.516 5.707 -19.812 1 66.62 114 ALA B N 1
ATOM 2297 C CA . ALA B 1 114 ? 13.773 6.262 -20.297 1 66.62 114 ALA B CA 1
ATOM 2298 C C . ALA B 1 114 ? 13.977 7.691 -19.797 1 66.62 114 ALA B C 1
ATOM 2300 O O . ALA B 1 114 ? 15.055 8.047 -19.312 1 66.62 114 ALA B O 1
ATOM 2301 N N . ARG B 1 115 ? 13 8.477 -19.859 1 69.56 115 ARG B N 1
ATOM 2302 C CA . ARG B 1 115 ? 13.078 9.875 -19.453 1 69.56 115 ARG B CA 1
ATOM 2303 C C . ARG B 1 115 ? 13.016 10.016 -17.938 1 69.56 115 ARG B C 1
ATOM 2305 O O . ARG B 1 115 ? 13.617 10.922 -17.375 1 69.56 115 ARG B O 1
ATOM 2312 N N . GLY B 1 116 ? 12.219 9.18 -17.359 1 69.25 116 GLY B N 1
ATOM 2313 C CA . GLY B 1 116 ? 12.023 9.203 -15.914 1 69.25 116 GLY B CA 1
ATOM 2314 C C . GLY B 1 116 ? 13.281 8.875 -15.133 1 69.25 116 GLY B C 1
ATOM 2315 O O . GLY B 1 116 ? 13.531 9.461 -14.078 1 69.25 116 GLY B O 1
ATOM 2316 N N . TRP B 1 117 ? 14.039 7.992 -15.82 1 71.38 117 TRP B N 1
ATOM 2317 C CA . TRP B 1 117 ? 15.297 7.664 -15.172 1 71.38 117 TRP B CA 1
ATOM 2318 C C . TRP B 1 117 ? 16.188 8.898 -15.031 1 71.38 117 TRP B C 1
ATOM 2320 O O . TRP B 1 117 ? 16.828 9.102 -14 1 71.38 117 TRP B O 1
ATOM 2330 N N . ASP B 1 118 ? 16.141 9.734 -16.062 1 73.06 118 ASP B N 1
ATOM 2331 C CA . ASP B 1 118 ? 16.906 10.977 -16 1 73.06 118 ASP B CA 1
ATOM 2332 C C . ASP B 1 118 ? 16.406 11.883 -14.883 1 73.06 118 ASP B C 1
ATOM 2334 O O . ASP B 1 118 ? 17.219 12.492 -14.172 1 73.06 118 ASP B O 1
ATOM 2338 N N . TYR B 1 119 ? 15.156 11.914 -14.734 1 70.75 119 TYR B N 1
ATOM 2339 C CA . TYR B 1 119 ? 14.57 12.766 -13.703 1 70.75 119 TYR B CA 1
ATOM 2340 C C . TYR B 1 119 ? 14.867 12.219 -12.312 1 70.75 119 TYR B C 1
ATOM 2342 O O . TYR B 1 119 ? 15.102 12.992 -11.375 1 70.75 119 TYR B O 1
ATOM 2350 N N . VAL B 1 120 ? 14.852 10.945 -12.227 1 71.44 120 VAL B N 1
ATOM 2351 C CA . VAL B 1 120 ? 15.164 10.305 -10.953 1 71.44 120 VAL B CA 1
ATOM 2352 C C . VAL B 1 120 ? 16.594 10.633 -10.547 1 71.44 120 VAL B C 1
ATOM 2354 O O . VAL B 1 120 ? 16.859 10.953 -9.383 1 71.44 120 VAL B O 1
ATOM 2357 N N . ILE B 1 121 ? 17.406 10.555 -11.516 1 72.44 121 ILE B N 1
ATOM 2358 C CA . ILE B 1 121 ? 18.812 10.844 -11.242 1 72.44 121 ILE B CA 1
ATOM 2359 C C . ILE B 1 121 ? 18.969 12.312 -10.859 1 72.44 121 ILE B C 1
ATOM 2361 O O . ILE B 1 121 ? 19.688 12.641 -9.914 1 72.44 121 ILE B O 1
ATOM 2365 N N . PHE B 1 122 ? 18.359 13.125 -11.648 1 74.19 122 PHE B N 1
ATOM 2366 C CA . PHE B 1 122 ? 18.422 14.555 -11.352 1 74.19 122 PHE B CA 1
ATOM 2367 C C . PHE B 1 122 ? 17.859 14.844 -9.969 1 74.19 122 PHE B C 1
ATOM 2369 O O . PHE B 1 122 ? 18.469 15.594 -9.195 1 74.19 122 PHE B O 1
ATOM 2376 N N . TYR B 1 123 ? 16.797 14.367 -9.641 1 74.94 123 TYR B N 1
ATOM 2377 C CA . TYR B 1 123 ? 16.156 14.602 -8.344 1 74.94 123 TYR B CA 1
ATOM 2378 C C . TYR B 1 123 ? 17.016 14.031 -7.215 1 74.94 123 TYR B C 1
ATOM 2380 O O . TYR B 1 123 ? 17.125 14.648 -6.148 1 74.94 123 TYR B O 1
ATOM 2388 N N . TRP B 1 124 ? 17.609 12.906 -7.488 1 74.06 124 TRP B N 1
ATOM 2389 C CA . TRP B 1 124 ? 18.5 12.305 -6.508 1 74.06 124 TRP B CA 1
ATOM 2390 C C . TRP B 1 124 ? 19.688 13.211 -6.219 1 74.06 124 TRP B C 1
ATOM 2392 O O . TRP B 1 124 ? 20.109 13.352 -5.066 1 74.06 124 TRP B O 1
ATOM 2402 N N . GLN B 1 125 ? 20.203 13.734 -7.23 1 73.5 125 GLN B N 1
ATOM 2403 C CA . GLN B 1 125 ? 21.312 14.656 -7.086 1 73.5 125 GLN B CA 1
ATOM 2404 C C . GLN B 1 125 ? 20.906 15.898 -6.305 1 73.5 125 GLN B C 1
ATOM 2406 O O . GLN B 1 125 ? 21.656 16.391 -5.461 1 73.5 125 GLN B O 1
ATOM 2411 N N . TYR B 1 126 ? 19.828 16.328 -6.637 1 72.19 126 TYR B N 1
ATOM 2412 C CA . TYR B 1 126 ? 19.297 17.484 -5.945 1 72.19 126 TYR B CA 1
ATOM 2413 C C . TYR B 1 126 ? 19.094 17.203 -4.465 1 72.19 126 TYR B C 1
ATOM 2415 O O . TYR B 1 126 ? 19.484 18 -3.609 1 72.19 126 TYR B O 1
ATOM 2423 N N . CYS B 1 127 ? 18.578 16.156 -4.109 1 73.25 127 CYS B N 1
ATOM 2424 C CA . CYS B 1 127 ? 18.328 15.758 -2.729 1 73.25 127 CYS B CA 1
ATOM 2425 C C . CYS B 1 127 ? 19.625 15.5 -1.989 1 73.25 127 CYS B C 1
ATOM 2427 O O . CYS B 1 127 ? 19.75 15.844 -0.812 1 73.25 127 CYS B O 1
ATOM 2429 N N . ALA B 1 128 ? 20.516 14.836 -2.734 1 72.56 128 ALA B N 1
ATOM 2430 C CA . ALA B 1 128 ? 21.812 14.57 -2.129 1 72.56 128 ALA B CA 1
ATOM 2431 C C . ALA B 1 128 ? 22.516 15.867 -1.747 1 72.56 128 ALA B C 1
ATOM 2433 O O . ALA B 1 128 ? 23.109 15.961 -0.669 1 72.56 128 ALA B O 1
ATOM 2434 N N . LYS B 1 129 ? 22.438 16.797 -2.564 1 71.5 129 LYS B N 1
ATOM 2435 C CA . LYS B 1 129 ? 23.078 18.078 -2.303 1 71.5 129 LYS B CA 1
ATOM 2436 C C . LYS B 1 129 ? 22.391 18.812 -1.153 1 71.5 129 LYS B C 1
ATOM 2438 O O . LYS B 1 129 ? 23.062 19.344 -0.262 1 71.5 129 LYS B O 1
ATOM 2443 N N . PHE B 1 130 ? 21.125 18.766 -1.262 1 65.06 130 PHE B N 1
ATOM 2444 C CA . PHE B 1 130 ? 20.359 19.438 -0.224 1 65.06 130 PHE B CA 1
ATOM 2445 C C . PHE B 1 130 ? 20.484 18.703 1.106 1 65.06 130 PHE B C 1
ATOM 2447 O O . PHE B 1 130 ? 20.578 19.344 2.162 1 65.06 130 PHE B O 1
ATOM 2454 N N . GLY B 1 131 ? 20.391 17.391 1.012 1 64.19 131 GLY B N 1
ATOM 2455 C CA . GLY B 1 131 ? 20.562 16.594 2.215 1 64.19 131 GLY B CA 1
ATOM 2456 C C . GLY B 1 131 ? 21.906 16.781 2.877 1 64.19 131 GLY B C 1
ATOM 2457 O O . GLY B 1 131 ? 22 16.875 4.102 1 64.19 131 GLY B O 1
ATOM 2458 N N . GLN B 1 132 ? 22.812 16.734 2.018 1 65.19 132 GLN B N 1
ATOM 2459 C CA . GLN B 1 132 ? 24.156 16.953 2.557 1 65.19 132 GLN B CA 1
ATOM 2460 C C . GLN B 1 132 ? 24.25 18.312 3.246 1 65.19 132 GLN B C 1
ATOM 2462 O O . GLN B 1 132 ? 24.797 18.422 4.348 1 65.19 132 GLN B O 1
ATOM 2467 N N . THR B 1 133 ? 23.703 19.234 2.637 1 67.5 133 THR B N 1
ATOM 2468 C CA . THR B 1 133 ? 23.781 20.578 3.211 1 67.5 133 THR B CA 1
ATOM 2469 C C . THR B 1 133 ? 22.953 20.656 4.488 1 67.5 133 THR B C 1
ATOM 2471 O O . THR B 1 133 ? 23.391 21.25 5.477 1 67.5 133 THR B O 1
ATOM 2474 N N . ALA B 1 134 ? 21.844 20.109 4.359 1 64.44 134 ALA B N 1
ATOM 2475 C CA . ALA B 1 134 ? 20.969 20.141 5.527 1 64.44 134 ALA B CA 1
ATOM 2476 C C . ALA B 1 134 ? 21.547 19.328 6.676 1 64.44 134 ALA B C 1
ATOM 2478 O O . ALA B 1 134 ? 21.469 19.734 7.84 1 64.44 134 ALA B O 1
ATOM 2479 N N . PHE B 1 135 ? 22.125 18.25 6.344 1 69.56 135 PHE B N 1
ATOM 2480 C CA . PHE B 1 135 ? 22.766 17.391 7.348 1 69.56 135 PHE B CA 1
ATOM 2481 C C . PHE B 1 135 ? 23.938 18.109 8 1 69.56 135 PHE B C 1
ATOM 2483 O O . PHE B 1 135 ? 24.078 18.094 9.227 1 69.56 135 PHE B O 1
ATOM 2490 N N . VAL B 1 136 ? 24.75 18.688 7.281 1 69.56 136 VAL B N 1
ATOM 2491 C CA . VAL B 1 136 ? 25.906 19.422 7.801 1 69.56 136 VAL B CA 1
ATOM 2492 C C . VAL B 1 136 ? 25.422 20.594 8.656 1 69.56 136 VAL B C 1
ATOM 2494 O O . VAL B 1 136 ? 25.984 20.875 9.719 1 69.56 136 VAL B O 1
ATOM 2497 N N . GLN B 1 137 ? 24.375 21.156 8.219 1 68.06 137 GLN B N 1
ATOM 2498 C CA . GLN B 1 137 ? 23.828 22.281 8.969 1 68.06 137 GLN B CA 1
ATOM 2499 C C . GLN B 1 137 ? 23.25 21.812 10.305 1 68.06 137 GLN B C 1
ATOM 2501 O O . GLN B 1 137 ? 23.422 22.469 11.328 1 68.06 137 GLN B O 1
ATOM 2506 N N . ALA B 1 138 ? 22.594 20.734 10.219 1 67.69 138 ALA B N 1
ATOM 2507 C CA . ALA B 1 138 ? 22.031 20.172 11.445 1 67.69 138 ALA B CA 1
ATOM 2508 C C . ALA B 1 138 ? 23.141 19.75 12.406 1 67.69 138 ALA B C 1
ATOM 2510 O O . ALA B 1 138 ? 23.047 19.984 13.609 1 67.69 138 ALA B O 1
ATOM 2511 N N . LEU B 1 139 ? 24.109 19.141 11.789 1 67.44 139 LEU B N 1
ATOM 2512 C CA . LEU B 1 139 ? 25.266 18.734 12.594 1 67.44 139 LEU B CA 1
ATOM 2513 C C . LEU B 1 139 ? 25.969 19.953 13.188 1 67.44 139 LEU B C 1
ATOM 2515 O O . LEU B 1 139 ? 26.359 19.938 14.359 1 67.44 139 LEU B O 1
ATOM 2519 N N . GLN B 1 140 ? 26.078 20.953 12.469 1 66.06 140 GLN B N 1
ATOM 2520 C CA . GLN B 1 140 ? 26.719 22.172 12.938 1 66.06 140 GLN B CA 1
ATOM 2521 C C . GLN B 1 140 ? 25.859 22.859 14 1 66.06 140 GLN B C 1
ATOM 2523 O O . GLN B 1 140 ? 26.375 23.391 14.984 1 66.06 140 GLN B O 1
ATOM 2528 N N . HIS B 1 141 ? 24.562 22.75 13.711 1 65.69 141 HIS B N 1
ATOM 2529 C CA . HIS B 1 141 ? 23.641 23.328 14.703 1 65.69 141 HIS B CA 1
ATOM 2530 C C . HIS B 1 141 ? 23.703 22.547 16.016 1 65.69 141 HIS B C 1
ATOM 2532 O O . HIS B 1 141 ? 23.719 23.156 17.094 1 65.69 141 HIS B O 1
ATOM 2538 N N . LEU B 1 142 ? 23.766 21.297 15.883 1 63.94 142 LEU B N 1
ATOM 2539 C CA . LEU B 1 142 ? 23.906 20.453 17.062 1 63.94 142 LEU B CA 1
ATOM 2540 C C . LEU B 1 142 ? 25.25 20.672 17.734 1 63.94 142 LEU B C 1
ATOM 2542 O O . LEU B 1 142 ? 25.328 20.719 18.969 1 63.94 142 LEU B O 1
ATOM 2546 N N . ALA B 1 143 ? 26.188 20.766 16.953 1 68.62 143 ALA B N 1
ATOM 2547 C CA . ALA B 1 143 ? 27.547 21 17.453 1 68.62 143 ALA B CA 1
ATOM 2548 C C . ALA B 1 143 ? 27.625 22.375 18.141 1 68.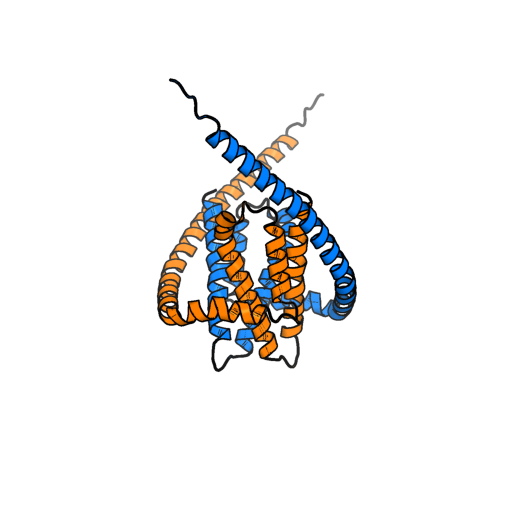62 143 ALA B C 1
ATOM 2550 O O . ALA B 1 143 ? 28.25 22.5 19.188 1 68.62 143 ALA B O 1
ATOM 2551 N N . SER B 1 144 ? 27 23.25 17.562 1 64.94 144 SER B N 1
ATOM 2552 C CA . SER B 1 144 ? 27.031 24.594 18.141 1 64.94 144 SER B CA 1
ATOM 2553 C C . SER B 1 144 ? 26.234 24.641 19.438 1 64.94 144 SER B C 1
ATOM 2555 O O . SER B 1 144 ? 26.625 25.344 20.375 1 64.94 144 SER B O 1
ATOM 2557 N N . GLN B 1 145 ? 25.203 23.875 19.391 1 59.28 145 GLN B N 1
ATOM 2558 C CA . GLN B 1 145 ? 24.406 23.812 20.609 1 59.28 145 GLN B CA 1
ATOM 2559 C C . GLN B 1 145 ? 25.156 23.047 21.703 1 59.28 145 GLN B C 1
ATOM 2561 O O . GLN B 1 145 ? 25.047 23.391 22.875 1 59.28 145 GLN B O 1
ATOM 2566 N N . SER B 1 146 ? 25.828 22.047 21.344 1 60.28 146 SER B N 1
ATOM 2567 C CA . SER B 1 146 ? 26.641 21.297 22.297 1 60.28 146 SER B CA 1
ATOM 2568 C C . SER B 1 146 ? 27.812 22.125 22.812 1 60.28 146 SER B C 1
ATOM 2570 O O . SER B 1 146 ? 28.203 22.016 23.969 1 60.28 146 SER B O 1
ATOM 2572 N N . SER B 1 147 ? 28.406 22.906 21.984 1 59.78 147 SER B N 1
ATOM 2573 C CA . SER B 1 147 ? 29.5 23.781 22.422 1 59.78 147 SER B CA 1
ATOM 2574 C C . SER B 1 147 ? 28.984 24.859 23.359 1 59.78 147 SER B C 1
ATOM 2576 O O . SER B 1 147 ? 29.703 25.312 24.25 1 59.78 147 SER B O 1
ATOM 2578 N N . ARG B 1 148 ? 27.828 25.281 23.359 1 56.91 148 ARG B N 1
ATOM 2579 C CA . ARG B 1 148 ? 27.266 26.234 24.297 1 56.91 148 ARG B CA 1
ATOM 2580 C C . ARG B 1 148 ? 27.078 25.609 25.672 1 56.91 148 ARG B C 1
ATOM 2582 O O . ARG B 1 148 ? 27.25 26.266 26.703 1 56.91 148 ARG B O 1
ATOM 2589 N N . PHE B 1 149 ? 26.797 24.359 25.75 1 54.81 149 PHE B N 1
ATOM 2590 C CA . PHE B 1 149 ? 26.703 23.688 27.047 1 54.81 149 PHE B CA 1
ATOM 2591 C C . PHE B 1 149 ? 28.078 23.469 27.641 1 54.81 149 PHE B C 1
ATOM 2593 O O . PHE B 1 149 ? 28.234 23.5 28.875 1 54.81 149 PHE B O 1
ATOM 2600 N N . SER B 1 150 ? 29.031 23.281 26.875 1 52.88 150 SER B N 1
ATOM 2601 C CA . SER B 1 150 ? 30.359 23.125 27.484 1 52.88 150 SER B CA 1
ATOM 2602 C C . SER B 1 150 ? 30.938 24.469 27.891 1 52.88 150 SER B C 1
ATOM 2604 O O . SER B 1 150 ? 31.797 24.531 28.781 1 52.88 150 SER B O 1
ATOM 2606 N N . ALA B 1 151 ? 30.641 25.609 27.422 1 52.62 151 ALA B N 1
ATOM 2607 C CA . ALA B 1 151 ? 31.297 26.875 27.766 1 52.62 151 ALA B CA 1
ATOM 2608 C C . ALA B 1 151 ? 30.75 27.453 29.062 1 52.62 151 ALA B C 1
ATOM 2610 O O . ALA B 1 151 ? 31.344 28.359 29.656 1 52.62 151 ALA B O 1
ATOM 2611 N N . ASN B 1 152 ? 29.547 27.125 29.422 1 44.75 152 ASN B N 1
ATOM 2612 C CA . ASN B 1 152 ? 29.172 27.859 30.609 1 44.75 152 ASN B CA 1
ATOM 2613 C C . ASN B 1 152 ? 29.844 27.297 31.859 1 44.75 152 ASN B C 1
ATOM 2615 O O . ASN B 1 152 ? 29.297 26.391 32.5 1 44.75 152 ASN B O 1
ATOM 2619 N N . PRO B 1 153 ? 31.109 26.812 31.891 1 45.47 153 PRO B N 1
ATOM 2620 C CA . PRO B 1 153 ? 31.688 26.75 33.219 1 45.47 153 PRO B CA 1
ATOM 2621 C C . PRO B 1 153 ? 31.75 28.125 33.906 1 45.47 153 PRO B C 1
ATOM 2623 O O . PRO B 1 153 ? 32.438 29.016 33.438 1 45.47 153 PRO B O 1
ATOM 2626 N N . THR B 1 154 ? 30.734 28.953 34.031 1 40.62 154 THR B N 1
ATOM 2627 C CA . THR B 1 154 ? 30.906 30.094 34.938 1 40.62 154 THR B CA 1
ATOM 2628 C C . THR B 1 154 ? 31.578 29.641 36.219 1 40.62 154 THR B C 1
ATOM 2630 O O . THR B 1 154 ? 31.094 28.75 36.906 1 40.62 154 THR B O 1
ATOM 2633 N N . THR B 1 155 ? 32.938 29.703 36.281 1 40.75 155 THR B N 1
ATOM 2634 C CA . THR B 1 155 ? 33.781 29.875 37.469 1 40.75 155 THR B CA 1
ATOM 2635 C C . THR B 1 155 ? 33.219 30.969 38.375 1 40.75 155 THR B C 1
ATOM 2637 O O . THR B 1 155 ? 33.25 32.156 38.031 1 40.75 155 THR B O 1
ATOM 2640 N N . GLN B 1 156 ? 31.969 31 38.781 1 36.72 156 GLN B N 1
ATOM 2641 C CA . GLN B 1 156 ? 31.719 31.797 40 1 36.72 156 GLN B CA 1
ATOM 2642 C C . GLN B 1 156 ? 32.594 31.312 41.156 1 36.72 156 GLN B C 1
ATOM 2644 O O . GLN B 1 156 ? 32.344 30.234 41.688 1 36.72 156 GLN B O 1
ATOM 2649 N N . GLY B 1 157 ? 33.938 31.25 40.906 1 29.56 157 GLY B N 1
ATOM 2650 C CA . GLY B 1 157 ? 34.688 31.672 42.094 1 29.56 157 GLY B CA 1
ATOM 2651 C C . GLY B 1 157 ? 34.531 33.156 42.406 1 29.56 157 GLY B C 1
ATOM 2652 O O . GLY B 1 157 ? 34.188 33.938 41.5 1 29.56 157 GLY B O 1
#

Solvent-accessible surface area (backbone atoms only — not comparable to full-atom values): 16722 Å² total; per-residue (Å²): 105,70,63,55,51,50,38,51,53,49,34,38,41,56,54,22,47,48,52,28,50,54,48,48,54,51,68,67,39,89,81,58,55,68,66,60,54,46,49,50,45,48,41,50,31,51,52,25,51,48,59,56,41,38,72,56,42,38,70,72,42,56,77,44,84,52,45,60,55,53,54,41,52,51,39,47,44,34,70,36,81,88,62,50,29,30,62,53,53,41,55,65,55,48,46,59,54,43,70,73,35,48,69,60,46,52,53,49,44,53,53,41,48,62,54,43,49,54,49,50,51,50,51,48,51,52,46,50,52,50,35,49,49,50,47,51,48,50,51,47,50,49,48,51,52,51,51,56,65,66,62,66,66,75,74,80,117,105,69,64,55,51,51,39,50,51,50,34,36,42,56,55,22,47,48,53,28,50,55,45,48,54,50,67,67,39,89,82,60,53,67,66,60,54,46,48,50,44,48,40,51,32,51,54,26,52,47,60,55,41,37,71,56,40,40,71,72,42,56,78,45,81,51,46,60,54,55,52,40,51,50,39,49,44,33,69,36,80,88,62,50,29,30,62,53,52,41,55,64,54,47,46,58,55,42,70,74,36,47,68,60,46,53,54,50,45,53,54,42,49,61,54,44,49,54,50,50,50,50,50,47,51,52,46,50,53,49,36,50,48,49,48,51,47,48,49,48,50,49,48,51,54,52,50,55,64,65,60,65,64,74,77,80,117

Sequence (314 aa):
MLGDFINRILILILGYAYPGFECYKTVEKNRVDIEELRFWCKYWIIVALFTVLEKFADIFVGWLPMYGEMKLVLFVYLWYPKTKGTGYVYQTLLRPYISKHENDIDRTLMEWKARGWDYVIFYWQYCAKFGQTAFVQALQHLASQSSRFSANPTTQGMLGDFINRILILILGYAYPGFECYKTVEKNRVDIEELRFWCKYWIIVALFTVLEKFADIFVGWLPMYGEMKLVLFVYLWYPKTKGTGYVYQTLLRPYISKHENDIDRTLMEWKARGWDYVIFYWQYCAKFGQTAFVQALQHLASQSSRFSANPTTQG